Protein AF-A0A915PCF7-F1 (afdb_monomer_lite)

Secondary structure (DSSP, 8-state):
-----PPPHHHHHHHHHHHHHHHHHHHHHHHHHHHHHHHTHHHHTT-HHHHHHHHHHHHHHHHHHHIIIIIHHHHHHT---STTS-SSHHHHHHHHHHHHHHHHHHHHHHTTTT--HHHHHHHHHHHHHHHHHHHHHHHHHHHHHHHHHGGGS---THHHHHHHHHHHHHHHHHHHHHHHHHHHH-HHHHHHHHHHHHHHHHHHHHHHHHHHTTTTTTTGGG--

pLDDT: mean 80.14, std 12.46, range [42.19, 95.12]

Structure (mmCIF, N/CA/C/O backbone):
data_AF-A0A915PCF7-F1
#
_entry.id   AF-A0A915PCF7-F1
#
loop_
_atom_site.group_PDB
_atom_site.id
_atom_site.type_symbol
_atom_site.label_atom_id
_atom_site.label_alt_id
_atom_site.label_comp_id
_atom_site.label_asym_id
_atom_site.label_entity_id
_atom_site.label_seq_id
_atom_site.pdbx_PDB_ins_code
_atom_site.Cartn_x
_atom_site.Cartn_y
_atom_site.Cartn_z
_atom_site.occupancy
_atom_site.B_iso_or_equiv
_atom_site.auth_seq_id
_atom_site.auth_comp_id
_atom_site.auth_asym_id
_atom_site.auth_atom_id
_atom_site.pdbx_PDB_model_num
ATOM 1 N N . MET A 1 1 ? 18.706 -13.343 -32.421 1.00 42.19 1 MET A N 1
ATOM 2 C CA . MET A 1 1 ? 19.374 -12.124 -31.924 1.00 42.19 1 MET A CA 1
ATOM 3 C C . MET A 1 1 ? 18.300 -11.066 -31.737 1.00 42.19 1 MET A C 1
ATOM 5 O O . MET A 1 1 ? 17.910 -10.427 -32.699 1.00 42.19 1 MET A O 1
ATOM 9 N N . THR A 1 2 ? 17.716 -10.972 -30.544 1.00 48.72 2 THR A N 1
ATOM 10 C CA . THR A 1 2 ? 16.753 -9.912 -30.218 1.00 48.72 2 THR A CA 1
ATOM 11 C C . THR A 1 2 ? 17.534 -8.622 -30.023 1.00 48.72 2 THR A C 1
ATOM 13 O O . THR A 1 2 ? 18.345 -8.546 -29.097 1.00 48.72 2 THR A O 1
ATOM 16 N N . ASN A 1 3 ? 17.331 -7.643 -30.905 1.00 55.62 3 ASN A N 1
ATOM 17 C CA . ASN A 1 3 ? 17.816 -6.284 -30.690 1.00 55.62 3 ASN A CA 1
ATOM 18 C C . ASN A 1 3 ? 17.348 -5.848 -29.298 1.00 55.62 3 ASN A C 1
ATOM 20 O O . ASN A 1 3 ? 16.151 -5.859 -29.016 1.00 55.62 3 ASN A O 1
ATOM 24 N N . LYS A 1 4 ? 18.290 -5.562 -28.392 1.00 63.72 4 LYS A N 1
ATOM 25 C CA . LYS A 1 4 ? 17.960 -4.990 -27.088 1.00 63.72 4 LYS A CA 1
ATOM 26 C C . LYS A 1 4 ? 17.468 -3.577 -27.360 1.00 63.72 4 LYS A C 1
ATOM 28 O O . LYS A 1 4 ? 18.275 -2.675 -27.546 1.00 63.72 4 LYS A O 1
ATOM 33 N N . GLU A 1 5 ? 16.157 -3.406 -27.455 1.00 73.00 5 GLU A N 1
ATOM 34 C CA . GLU A 1 5 ? 15.559 -2.081 -27.532 1.00 73.00 5 GLU A CA 1
ATOM 35 C C . GLU A 1 5 ? 15.819 -1.375 -26.204 1.00 73.00 5 GLU A C 1
ATOM 37 O O . GLU A 1 5 ? 15.200 -1.665 -25.181 1.00 73.00 5 GLU A O 1
ATOM 42 N N . GLU A 1 6 ? 16.812 -0.494 -26.193 1.00 80.62 6 GLU A N 1
ATOM 43 C CA . GLU A 1 6 ? 17.115 0.293 -25.012 1.00 80.62 6 GLU A CA 1
ATOM 44 C C . GLU A 1 6 ? 15.973 1.287 -24.760 1.00 80.62 6 GLU A C 1
ATOM 46 O O . GLU A 1 6 ? 15.573 2.047 -25.643 1.00 80.62 6 GLU A O 1
ATOM 51 N N . ALA A 1 7 ? 15.420 1.284 -23.541 1.00 78.81 7 ALA A N 1
ATOM 52 C CA . ALA A 1 7 ? 14.449 2.305 -23.148 1.00 78.81 7 ALA A CA 1
ATOM 53 C C . ALA A 1 7 ? 15.024 3.712 -23.348 1.00 78.81 7 ALA A C 1
ATOM 55 O O . ALA A 1 7 ? 16.185 3.960 -23.002 1.00 78.81 7 ALA A O 1
ATOM 56 N N . PHE A 1 8 ? 14.187 4.646 -23.805 1.00 87.94 8 PHE A N 1
ATOM 57 C CA . PHE A 1 8 ? 14.601 6.040 -23.912 1.00 87.94 8 PHE A CA 1
ATOM 58 C C . PHE A 1 8 ? 15.075 6.562 -22.544 1.00 87.94 8 PHE A C 1
ATOM 60 O O . PHE A 1 8 ? 14.445 6.272 -21.518 1.00 87.94 8 PHE A O 1
ATOM 67 N N . PRO A 1 9 ? 16.146 7.375 -22.495 1.00 89.81 9 PRO A N 1
ATOM 68 C CA . PRO A 1 9 ? 16.682 7.897 -21.237 1.00 89.81 9 PRO A CA 1
ATOM 69 C C . PRO A 1 9 ? 15.622 8.670 -20.441 1.00 89.81 9 PRO A C 1
ATOM 71 O O . PRO A 1 9 ? 15.559 8.556 -19.219 1.00 89.81 9 PRO A O 1
ATOM 74 N N . PHE A 1 10 ? 14.723 9.372 -21.137 1.00 92.06 10 PHE A N 1
ATOM 75 C CA . PHE A 1 10 ? 13.598 10.080 -20.529 1.00 92.06 10 PHE A CA 1
ATOM 76 C C . PHE A 1 10 ? 12.661 9.151 -19.740 1.00 92.06 10 PHE A C 1
ATOM 78 O O . PHE A 1 10 ? 12.307 9.452 -18.602 1.00 92.06 10 PHE A O 1
ATOM 85 N N . VAL A 1 11 ? 12.314 7.989 -20.304 1.00 89.62 11 VAL A N 1
ATOM 86 C CA . VAL A 1 11 ? 11.427 6.998 -19.671 1.00 89.62 11 VAL A CA 1
ATOM 87 C C . VAL A 1 11 ? 12.065 6.431 -18.399 1.00 89.62 11 VAL A C 1
ATOM 89 O O . VAL A 1 11 ? 11.387 6.258 -17.387 1.00 89.62 11 VAL A O 1
ATOM 92 N N . ARG A 1 12 ? 13.388 6.215 -18.408 1.00 89.25 12 ARG A N 1
ATOM 93 C CA . ARG A 1 12 ? 14.142 5.758 -17.230 1.00 89.25 12 ARG A CA 1
ATOM 94 C C . ARG A 1 12 ? 14.168 6.802 -16.116 1.00 89.25 12 ARG A C 1
ATOM 96 O O . ARG A 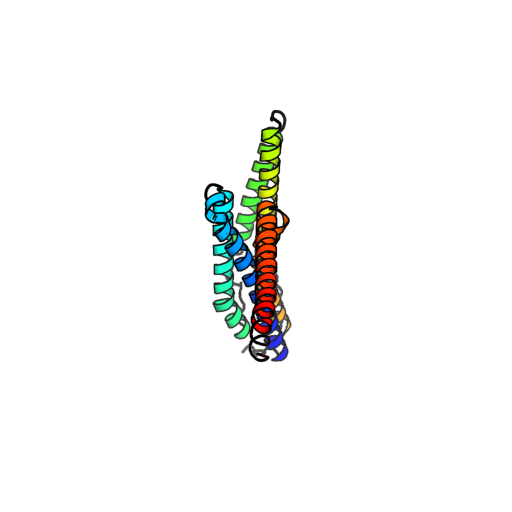1 12 ? 13.920 6.452 -14.966 1.00 89.25 12 ARG A O 1
ATOM 103 N N . ILE A 1 13 ? 14.444 8.065 -16.448 1.00 91.19 13 ILE A N 1
ATOM 104 C CA . ILE A 1 13 ? 14.477 9.169 -15.473 1.00 91.19 13 ILE A CA 1
ATOM 105 C C . ILE A 1 13 ? 13.092 9.376 -14.859 1.00 91.19 13 ILE A C 1
ATOM 107 O O . ILE A 1 13 ? 12.965 9.471 -13.639 1.00 91.19 13 ILE A O 1
ATOM 111 N N . PHE A 1 14 ? 12.048 9.382 -15.690 1.00 92.88 14 PHE A N 1
ATOM 112 C CA . PHE A 1 14 ? 10.667 9.485 -15.232 1.00 92.88 14 PHE A CA 1
ATOM 113 C C . PHE A 1 14 ? 10.292 8.334 -14.287 1.00 92.88 14 PHE A C 1
ATOM 115 O O . PHE A 1 14 ? 9.786 8.567 -13.187 1.00 92.88 14 PHE A O 1
ATOM 122 N N . GLY A 1 15 ? 10.620 7.094 -14.666 1.00 90.62 15 GLY A N 1
ATOM 123 C CA . GLY A 1 15 ? 10.443 5.916 -13.820 1.00 90.62 15 GLY A CA 1
ATOM 124 C C . GLY A 1 15 ? 11.164 6.043 -12.475 1.00 90.62 15 GLY A C 1
ATOM 125 O O . GLY A 1 15 ? 10.537 5.888 -11.429 1.00 90.62 15 GLY A O 1
ATOM 126 N N . ALA A 1 16 ? 12.446 6.420 -12.484 1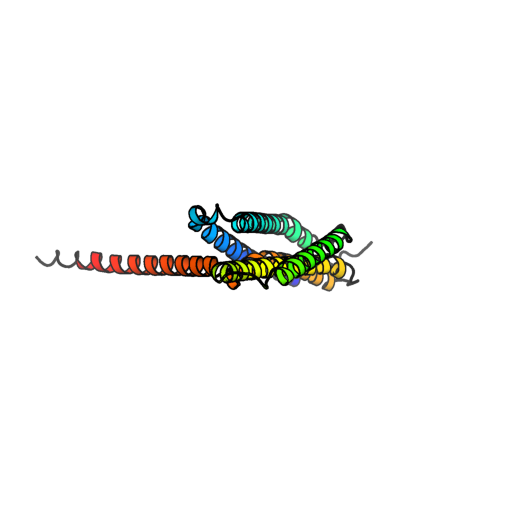.00 91.12 16 ALA A N 1
ATOM 127 C CA . ALA A 1 16 ? 13.249 6.629 -11.276 1.00 91.12 16 ALA A CA 1
ATOM 128 C C . ALA A 1 16 ? 12.613 7.652 -10.325 1.00 91.12 16 ALA A C 1
ATOM 130 O O . ALA A 1 16 ? 12.459 7.399 -9.130 1.00 91.12 16 ALA A O 1
ATOM 131 N N . PHE A 1 17 ? 12.225 8.804 -10.872 1.00 94.44 17 PHE A N 1
ATOM 132 C CA . PHE A 1 17 ? 11.660 9.905 -10.107 1.00 94.44 17 PHE A CA 1
ATOM 133 C C . PHE A 1 17 ? 10.293 9.543 -9.517 1.00 94.44 17 PHE A C 1
ATOM 135 O O . PHE A 1 17 ? 10.043 9.783 -8.336 1.00 94.44 17 PHE A O 1
ATOM 142 N N . SER A 1 18 ? 9.433 8.895 -10.309 1.00 94.62 18 SER A N 1
ATOM 143 C CA . SER A 1 18 ? 8.128 8.420 -9.837 1.00 94.62 18 SER A CA 1
ATOM 144 C C . SER A 1 18 ? 8.263 7.397 -8.702 1.00 94.62 18 SER A C 1
ATOM 146 O O . SER A 1 18 ? 7.575 7.518 -7.689 1.00 94.62 18 SER A O 1
ATOM 148 N N . TYR A 1 19 ? 9.198 6.444 -8.810 1.00 92.12 19 TYR A N 1
ATOM 149 C CA . TYR A 1 19 ? 9.479 5.489 -7.738 1.00 92.12 19 TYR A CA 1
ATOM 150 C C . TYR A 1 19 ? 9.994 6.166 -6.482 1.00 92.12 19 TYR A C 1
ATOM 152 O O . TYR A 1 19 ? 9.567 5.800 -5.390 1.00 92.12 19 TYR A O 1
ATOM 160 N N . LEU A 1 20 ? 10.882 7.150 -6.622 1.00 93.31 20 LEU A N 1
ATOM 161 C CA . LEU A 1 20 ? 11.419 7.881 -5.484 1.00 93.31 20 LEU A CA 1
ATOM 162 C C . LEU A 1 20 ? 10.297 8.582 -4.711 1.00 93.31 20 LEU A C 1
ATOM 164 O O . LEU A 1 20 ? 10.190 8.397 -3.501 1.00 93.31 20 LEU A O 1
ATOM 168 N N . ILE A 1 21 ? 9.426 9.321 -5.406 1.00 95.12 21 ILE A N 1
ATOM 169 C CA . ILE A 1 21 ? 8.290 10.010 -4.779 1.00 95.12 21 ILE A CA 1
ATOM 170 C C . ILE A 1 21 ? 7.365 9.006 -4.093 1.00 95.12 21 ILE A C 1
ATOM 172 O O . ILE A 1 21 ? 7.093 9.146 -2.901 1.00 95.12 21 ILE A O 1
ATOM 176 N N . LEU A 1 22 ? 6.912 7.978 -4.818 1.00 94.06 22 LEU A N 1
ATOM 177 C CA . LEU A 1 22 ? 5.973 6.995 -4.277 1.00 94.06 22 LEU A CA 1
ATOM 178 C C . LEU A 1 22 ? 6.563 6.252 -3.074 1.00 94.06 22 LEU A C 1
ATOM 180 O O . LEU A 1 22 ? 5.870 6.059 -2.076 1.00 94.06 22 LEU A O 1
ATOM 184 N N . THR A 1 23 ? 7.845 5.888 -3.130 1.00 93.00 23 THR A N 1
ATOM 185 C CA . THR A 1 23 ? 8.532 5.203 -2.027 1.00 93.00 23 THR A CA 1
ATOM 186 C C . THR A 1 23 ? 8.656 6.113 -0.814 1.00 93.00 23 THR A C 1
ATOM 188 O O . THR A 1 23 ? 8.343 5.683 0.292 1.00 93.00 23 THR A O 1
ATOM 191 N N . ILE A 1 24 ? 9.040 7.382 -0.996 1.00 94.62 24 ILE A N 1
ATOM 192 C CA . ILE A 1 24 ? 9.119 8.349 0.108 1.00 94.62 24 ILE A CA 1
ATOM 193 C C . ILE A 1 24 ? 7.745 8.537 0.752 1.00 94.62 24 ILE A C 1
ATOM 195 O O . ILE A 1 24 ? 7.639 8.498 1.979 1.00 94.62 24 ILE A O 1
ATOM 199 N N . THR A 1 25 ? 6.684 8.707 -0.040 1.00 94.25 25 THR A N 1
ATOM 200 C CA . THR A 1 25 ? 5.319 8.844 0.484 1.00 94.25 25 THR A CA 1
ATOM 201 C C . THR A 1 25 ? 4.890 7.592 1.251 1.00 94.25 25 THR A C 1
ATOM 203 O O . THR A 1 25 ? 4.415 7.697 2.383 1.00 94.25 25 THR A O 1
ATOM 206 N N . SER A 1 26 ? 5.106 6.409 0.674 1.00 93.69 26 SER A N 1
ATOM 207 C CA . SER A 1 26 ? 4.740 5.125 1.277 1.00 93.69 26 SER A CA 1
ATOM 208 C C . SER A 1 26 ? 5.499 4.854 2.578 1.00 93.69 26 SER A C 1
ATOM 210 O O . SER A 1 26 ? 4.912 4.440 3.581 1.00 93.69 26 SER A O 1
ATOM 212 N N . LEU A 1 27 ? 6.802 5.139 2.595 1.00 93.88 27 LEU A N 1
ATOM 213 C CA . LEU A 1 27 ? 7.654 4.996 3.771 1.00 93.88 27 LEU A CA 1
ATOM 214 C C . LEU A 1 27 ? 7.242 5.989 4.861 1.00 93.88 27 LEU A C 1
ATOM 216 O O . LEU A 1 27 ? 7.113 5.611 6.022 1.00 93.88 27 LEU A O 1
ATOM 220 N N . THR A 1 28 ? 6.956 7.240 4.489 1.00 94.12 28 THR A N 1
ATOM 221 C CA . THR A 1 28 ? 6.491 8.272 5.427 1.00 94.12 28 THR A CA 1
ATOM 222 C C . THR A 1 28 ? 5.196 7.844 6.115 1.00 94.12 28 THR A C 1
ATOM 224 O O . THR A 1 28 ? 5.097 7.945 7.336 1.00 94.12 28 THR A O 1
ATOM 227 N N . MET A 1 29 ? 4.221 7.315 5.367 1.00 93.50 29 MET A N 1
ATOM 228 C CA . MET A 1 29 ? 2.954 6.836 5.934 1.00 93.50 29 MET A CA 1
ATOM 229 C C . MET A 1 29 ? 3.144 5.642 6.877 1.00 93.50 29 MET A C 1
ATOM 231 O O . MET A 1 29 ? 2.554 5.617 7.959 1.00 93.50 29 MET A O 1
ATOM 235 N N . ASN A 1 30 ? 3.990 4.679 6.504 1.00 93.38 30 ASN A N 1
ATOM 236 C CA . ASN A 1 30 ? 4.274 3.513 7.341 1.00 93.38 30 ASN A CA 1
ATOM 237 C C . ASN A 1 30 ? 5.047 3.878 8.614 1.00 93.38 30 ASN A C 1
ATOM 239 O O . ASN A 1 30 ? 4.687 3.424 9.700 1.00 93.38 30 ASN A O 1
ATOM 243 N N . ILE A 1 31 ? 6.052 4.754 8.516 1.00 93.25 31 ILE A N 1
ATOM 244 C CA . ILE A 1 31 ? 6.787 5.271 9.679 1.00 93.25 31 ILE A CA 1
ATOM 245 C C . ILE A 1 31 ? 5.845 6.047 10.598 1.00 93.25 31 ILE A C 1
ATOM 247 O O . ILE A 1 31 ? 5.855 5.831 11.808 1.00 93.25 31 ILE A O 1
ATOM 251 N N . LEU A 1 32 ? 5.000 6.921 10.047 1.00 92.94 32 LEU A N 1
ATOM 252 C CA . LEU A 1 32 ? 4.040 7.696 10.830 1.00 92.94 32 LEU A CA 1
ATOM 253 C C . LEU A 1 32 ? 3.087 6.782 11.609 1.00 92.94 32 LEU A C 1
ATOM 255 O O . LEU A 1 32 ? 2.873 6.986 12.807 1.00 92.94 32 LEU A O 1
ATOM 259 N N . LEU A 1 33 ? 2.562 5.745 10.955 1.00 92.38 33 LEU A N 1
ATOM 260 C CA . LEU A 1 33 ? 1.723 4.750 11.612 1.00 92.38 33 LEU A CA 1
ATOM 261 C C . LEU A 1 33 ? 2.495 3.990 12.697 1.00 92.38 33 LEU A C 1
ATOM 263 O O . LEU A 1 33 ? 2.002 3.863 13.818 1.00 92.38 33 LEU A O 1
ATOM 267 N N . ALA A 1 34 ? 3.716 3.538 12.404 1.00 93.69 34 ALA A N 1
ATOM 268 C CA . ALA A 1 34 ? 4.567 2.855 13.372 1.00 93.69 34 ALA A CA 1
ATOM 269 C C . ALA A 1 34 ? 4.824 3.726 14.614 1.00 93.69 34 ALA A C 1
ATOM 271 O O . ALA A 1 34 ? 4.692 3.243 15.736 1.00 93.69 34 ALA A O 1
ATOM 272 N N . LEU A 1 35 ? 5.106 5.021 14.440 1.00 92.38 35 LEU A N 1
ATOM 273 C CA . LEU A 1 35 ? 5.321 5.967 15.540 1.00 92.38 35 LEU A CA 1
ATOM 274 C C . LEU A 1 35 ? 4.076 6.142 16.420 1.00 92.38 35 LEU A C 1
ATOM 276 O O . LEU A 1 35 ? 4.187 6.143 17.648 1.00 92.38 35 LEU A O 1
ATOM 280 N N . ILE A 1 36 ? 2.888 6.254 15.818 1.00 91.06 36 ILE A N 1
ATOM 281 C CA . ILE A 1 36 ? 1.618 6.347 16.560 1.00 91.06 36 ILE A CA 1
ATOM 282 C C . ILE A 1 36 ? 1.396 5.091 17.394 1.00 91.06 36 ILE A C 1
ATOM 284 O O . ILE A 1 36 ? 1.056 5.170 18.579 1.00 91.06 36 ILE A O 1
ATOM 288 N N . LEU A 1 37 ? 1.631 3.929 16.790 1.00 90.50 37 LEU A N 1
ATOM 289 C CA . LEU A 1 37 ? 1.489 2.656 17.476 1.00 90.50 37 LEU A CA 1
ATOM 290 C C . LEU A 1 37 ? 2.512 2.520 18.602 1.00 90.50 37 LEU A C 1
ATOM 292 O O . LEU A 1 37 ? 2.126 2.094 19.691 1.00 90.50 37 LEU A O 1
ATOM 296 N N . LEU A 1 38 ? 3.768 2.919 18.391 1.00 92.75 38 LEU A N 1
ATOM 297 C CA . LEU A 1 38 ? 4.812 2.901 19.418 1.00 92.75 38 LEU A CA 1
ATOM 298 C C . LEU A 1 38 ? 4.458 3.811 20.604 1.00 92.75 38 LEU A C 1
ATOM 300 O O . LEU A 1 38 ? 4.559 3.377 21.753 1.00 92.75 38 LEU A O 1
ATOM 304 N N . LYS A 1 39 ? 3.959 5.032 20.358 1.00 90.31 39 LYS A N 1
ATOM 305 C CA . LYS A 1 39 ? 3.517 5.950 21.428 1.00 90.31 39 LYS A CA 1
ATOM 306 C C . LYS A 1 39 ? 2.365 5.353 22.247 1.00 90.31 39 LYS A C 1
ATOM 308 O O . LYS A 1 39 ? 2.315 5.529 23.463 1.00 90.31 39 LYS A O 1
ATOM 313 N N . GLY A 1 40 ? 1.469 4.603 21.603 1.00 86.12 40 GLY A N 1
ATOM 314 C CA . GLY A 1 40 ? 0.346 3.914 22.246 1.00 86.12 40 GLY A CA 1
ATOM 315 C C . GLY A 1 40 ? 0.637 2.498 22.765 1.00 86.12 40 GLY A C 1
ATOM 316 O O . GLY A 1 40 ? -0.279 1.831 23.253 1.00 86.12 40 GLY A O 1
ATOM 317 N N . TRP A 1 41 ? 1.879 2.008 22.686 1.00 88.19 41 TRP A N 1
ATOM 318 C CA . TRP A 1 41 ? 2.210 0.587 22.878 1.00 88.19 41 TRP A CA 1
ATOM 319 C C . TRP A 1 41 ? 1.692 0.001 24.200 1.00 88.19 41 TRP A C 1
ATOM 321 O O . TRP A 1 41 ? 1.133 -1.099 24.232 1.00 88.19 41 TRP A O 1
ATOM 331 N N . LYS A 1 42 ? 1.832 0.741 25.311 1.00 86.50 42 LYS A N 1
ATOM 332 C CA . LYS A 1 42 ? 1.400 0.270 26.642 1.00 86.50 42 LYS A CA 1
ATOM 333 C C . LYS A 1 42 ? -0.107 0.006 26.709 1.00 86.50 42 LYS A C 1
ATOM 335 O O . LYS A 1 42 ? -0.516 -0.969 27.336 1.00 86.50 42 LYS A O 1
ATOM 340 N N . GLN A 1 43 ? -0.908 0.844 26.054 1.00 83.19 43 GLN A N 1
ATOM 341 C CA . GLN A 1 43 ? -2.364 0.720 26.022 1.00 83.19 43 GLN A CA 1
ATOM 342 C C . GLN A 1 43 ? -2.805 -0.356 25.024 1.00 83.19 43 GLN A C 1
ATOM 344 O O . GLN A 1 43 ? -3.683 -1.163 25.329 1.00 83.19 43 GLN A O 1
ATOM 349 N N . PHE A 1 44 ? -2.157 -0.426 23.859 1.00 79.38 44 PHE A N 1
ATOM 350 C CA . PHE A 1 44 ? -2.618 -1.274 22.765 1.00 79.38 44 PHE A CA 1
ATOM 351 C C . PHE A 1 44 ? -2.080 -2.709 22.769 1.00 79.38 44 PHE A C 1
ATOM 353 O O . PHE A 1 44 ? -2.726 -3.573 22.178 1.00 79.38 44 PHE A O 1
ATOM 360 N N . ARG A 1 45 ? -0.982 -3.032 23.477 1.00 82.06 45 ARG A N 1
ATOM 361 C CA . ARG A 1 45 ? -0.403 -4.399 23.467 1.00 82.06 45 ARG A CA 1
ATOM 362 C C . ARG A 1 45 ? -1.365 -5.507 23.911 1.00 82.06 45 ARG A C 1
ATOM 364 O O . ARG A 1 45 ? -1.132 -6.676 23.610 1.00 82.06 45 ARG A O 1
ATOM 371 N N . LYS A 1 46 ? -2.416 -5.163 24.665 1.00 81.62 46 LYS A N 1
ATOM 372 C CA . LYS A 1 46 ? -3.438 -6.120 25.116 1.00 81.62 46 LYS A CA 1
ATOM 373 C C . LYS A 1 46 ? -4.412 -6.502 23.992 1.00 81.62 46 LYS A C 1
ATOM 375 O O . LYS A 1 46 ? -4.981 -7.588 24.038 1.00 81.62 46 LYS A O 1
ATOM 380 N N . ASN A 1 47 ? -4.561 -5.666 22.963 1.00 79.94 47 ASN A N 1
ATOM 381 C CA . ASN A 1 47 ? -5.451 -5.927 21.837 1.00 79.94 47 ASN A CA 1
ATOM 382 C C . ASN A 1 47 ? -4.777 -6.822 20.791 1.00 79.94 47 ASN A C 1
ATOM 384 O O . ASN A 1 47 ? -3.690 -6.531 20.297 1.00 79.94 47 ASN A O 1
ATOM 388 N N . VAL A 1 48 ? -5.453 -7.908 20.404 1.00 80.75 48 VAL A N 1
ATOM 389 C CA . VAL A 1 48 ? -4.998 -8.809 19.326 1.00 80.75 48 VAL A CA 1
ATOM 390 C C . VAL A 1 48 ? -4.871 -8.056 17.999 1.00 80.75 48 VAL A C 1
ATOM 392 O O . VAL A 1 48 ? -3.893 -8.244 17.283 1.00 80.75 48 VAL A O 1
ATOM 395 N N . PHE A 1 49 ? -5.796 -7.131 17.728 1.00 81.06 49 PHE A N 1
ATOM 396 C CA . PHE A 1 49 ? -5.764 -6.260 16.551 1.00 81.06 49 PHE A CA 1
ATOM 397 C C . PHE A 1 49 ? -4.431 -5.516 16.398 1.00 81.06 49 PHE A C 1
ATOM 399 O O . PHE A 1 49 ? -3.875 -5.462 15.310 1.00 81.06 49 PHE A O 1
ATOM 406 N N . TYR A 1 50 ? -3.874 -5.010 17.499 1.00 83.69 50 TYR A N 1
ATOM 407 C CA . TYR A 1 50 ? -2.614 -4.275 17.469 1.00 83.69 50 TYR A CA 1
ATOM 408 C C . TYR A 1 50 ? -1.436 -5.148 17.023 1.00 83.69 50 TYR A C 1
ATOM 410 O O . TYR A 1 50 ? -0.590 -4.700 16.256 1.00 83.69 50 TYR A O 1
ATOM 418 N N . ARG A 1 51 ? -1.402 -6.414 17.459 1.00 83.06 51 ARG A N 1
ATOM 419 C CA . ARG A 1 51 ? -0.375 -7.371 17.023 1.00 83.06 51 ARG A CA 1
ATOM 420 C C . ARG A 1 51 ? -0.465 -7.646 15.523 1.00 83.06 51 ARG A C 1
ATOM 422 O O . ARG A 1 51 ? 0.569 -7.673 14.867 1.00 83.06 51 ARG A O 1
ATOM 429 N N . ILE A 1 52 ? -1.682 -7.783 14.995 1.00 84.38 52 ILE A N 1
ATOM 430 C CA . ILE A 1 52 ? -1.924 -7.981 13.558 1.00 84.38 52 ILE A CA 1
ATOM 431 C C . ILE A 1 52 ? -1.459 -6.754 12.768 1.00 84.38 52 ILE A C 1
ATOM 433 O O . ILE A 1 52 ? -0.716 -6.893 11.804 1.00 84.38 52 ILE A O 1
ATOM 437 N N . VAL A 1 53 ? -1.836 -5.549 13.204 1.00 86.50 53 VAL A N 1
ATOM 438 C CA . VAL A 1 53 ? -1.414 -4.302 12.547 1.00 86.50 53 VAL A CA 1
ATOM 439 C C . VAL A 1 53 ? 0.108 -4.144 12.569 1.00 86.50 53 VAL A C 1
ATOM 441 O O . VAL A 1 53 ? 0.695 -3.745 11.570 1.00 86.50 53 VAL A O 1
ATOM 444 N N . TRP A 1 54 ? 0.766 -4.488 13.678 1.00 87.69 54 TRP A N 1
ATOM 445 C CA . TRP A 1 54 ? 2.226 -4.432 13.771 1.00 87.69 54 TRP A CA 1
ATOM 446 C C . TRP A 1 54 ? 2.916 -5.414 12.816 1.00 87.69 54 TRP A C 1
ATOM 448 O O . TRP A 1 54 ? 3.888 -5.051 12.158 1.00 87.69 54 TRP A O 1
ATOM 458 N N . GLN A 1 55 ? 2.398 -6.643 12.707 1.00 87.44 55 GLN A N 1
ATOM 459 C CA . GLN A 1 55 ? 2.880 -7.628 11.733 1.00 87.44 55 GLN A CA 1
ATOM 460 C C . GLN A 1 55 ? 2.688 -7.140 10.294 1.00 87.44 55 GLN A C 1
ATOM 462 O O . GLN A 1 55 ? 3.594 -7.309 9.484 1.00 87.44 55 GLN A O 1
ATOM 467 N N . LEU A 1 56 ? 1.552 -6.499 9.999 1.00 87.00 56 LEU A N 1
ATOM 468 C CA . LEU A 1 56 ? 1.263 -5.930 8.684 1.00 87.00 56 LEU A CA 1
ATOM 469 C C . LEU A 1 56 ? 2.241 -4.805 8.324 1.00 87.00 56 LEU A C 1
ATOM 471 O O . LEU A 1 56 ? 2.844 -4.857 7.265 1.00 87.00 56 LEU A O 1
ATOM 475 N N . ILE A 1 57 ? 2.488 -3.848 9.226 1.00 89.19 57 ILE A N 1
ATOM 476 C CA . ILE A 1 57 ? 3.469 -2.770 8.987 1.00 89.19 57 ILE A CA 1
ATOM 477 C C . ILE A 1 57 ? 4.866 -3.336 8.763 1.00 89.19 57 ILE A C 1
ATOM 479 O O . ILE A 1 57 ? 5.595 -2.869 7.894 1.00 89.19 57 ILE A O 1
ATOM 483 N N . PHE A 1 58 ? 5.264 -4.325 9.564 1.00 86.31 58 PHE A N 1
ATOM 484 C CA . PHE A 1 58 ? 6.570 -4.949 9.399 1.00 86.31 58 PHE A CA 1
ATOM 485 C C . PHE A 1 58 ? 6.686 -5.644 8.037 1.00 86.31 58 PHE A C 1
ATOM 487 O O . PHE A 1 58 ? 7.710 -5.503 7.370 1.00 86.31 58 PHE A O 1
ATOM 494 N N . ALA A 1 59 ? 5.633 -6.345 7.610 1.00 86.00 59 ALA A N 1
ATOM 495 C CA . ALA A 1 59 ? 5.563 -6.946 6.285 1.00 86.00 59 ALA A CA 1
ATOM 496 C C . ALA A 1 59 ? 5.629 -5.885 5.173 1.00 86.00 59 ALA A C 1
ATOM 498 O O . ALA A 1 59 ? 6.432 -6.043 4.257 1.00 86.00 59 ALA A O 1
ATOM 499 N N . ASP A 1 60 ? 4.879 -4.786 5.289 1.00 86.75 60 ASP A N 1
ATOM 500 C CA . ASP A 1 60 ? 4.850 -3.694 4.305 1.00 86.75 60 ASP A CA 1
ATOM 501 C C . ASP A 1 60 ? 6.221 -2.996 4.200 1.00 86.75 60 ASP A C 1
ATOM 503 O O . ASP A 1 60 ? 6.732 -2.774 3.101 1.00 86.75 60 ASP A O 1
ATOM 507 N N . LEU A 1 61 ? 6.880 -2.713 5.331 1.00 88.06 61 LEU A N 1
ATOM 508 C CA . LEU A 1 61 ? 8.237 -2.149 5.357 1.00 88.06 61 LEU A CA 1
ATOM 509 C C . LEU A 1 61 ? 9.263 -3.106 4.742 1.00 88.06 61 LEU A C 1
ATOM 511 O O . LEU A 1 61 ? 10.136 -2.682 3.982 1.00 88.06 61 LEU A O 1
ATOM 515 N N . PHE A 1 62 ? 9.166 -4.401 5.044 1.00 85.50 62 PHE A N 1
ATOM 516 C CA . PHE A 1 62 ? 10.046 -5.404 4.454 1.00 85.50 62 PHE A CA 1
ATOM 517 C C . PHE A 1 62 ? 9.829 -5.518 2.940 1.00 85.50 62 PHE A C 1
ATOM 519 O O . PHE A 1 62 ? 10.797 -5.536 2.180 1.00 85.50 62 PHE A O 1
ATOM 526 N N . ALA A 1 63 ? 8.573 -5.516 2.488 1.00 84.62 63 ALA A N 1
ATOM 527 C CA . ALA A 1 63 ? 8.225 -5.523 1.073 1.00 84.62 63 ALA A CA 1
ATOM 528 C C . ALA A 1 63 ? 8.789 -4.293 0.347 1.00 84.62 63 ALA A C 1
ATOM 530 O O . ALA A 1 63 ? 9.378 -4.442 -0.721 1.00 84.62 63 ALA A O 1
ATOM 531 N N . GLN A 1 64 ? 8.702 -3.098 0.943 1.00 87.31 64 GLN A N 1
ATOM 532 C CA . GLN A 1 64 ? 9.311 -1.883 0.391 1.00 87.31 64 GLN A CA 1
ATOM 533 C C . GLN A 1 64 ? 10.832 -1.997 0.251 1.00 87.31 64 GLN A C 1
ATOM 535 O O . GLN A 1 64 ? 11.379 -1.604 -0.779 1.00 87.31 64 GLN A O 1
ATOM 540 N N . ILE A 1 65 ? 11.520 -2.550 1.256 1.00 87.06 65 ILE A N 1
ATOM 541 C CA . ILE A 1 65 ? 12.970 -2.785 1.198 1.00 87.06 65 ILE A CA 1
ATOM 542 C C . ILE A 1 65 ? 13.291 -3.722 0.030 1.00 87.06 65 ILE A C 1
ATOM 544 O O . ILE A 1 65 ? 14.113 -3.384 -0.822 1.00 87.06 65 ILE A O 1
ATOM 548 N N . VAL A 1 66 ? 12.609 -4.865 -0.063 1.00 83.62 66 VAL 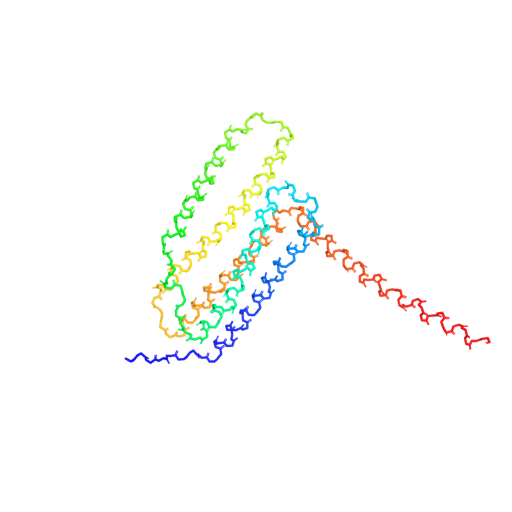A N 1
ATOM 549 C CA . VAL A 1 66 ? 12.800 -5.818 -1.168 1.00 83.62 66 VAL A CA 1
ATOM 550 C C . VAL A 1 66 ? 12.523 -5.154 -2.516 1.00 83.62 66 VAL A C 1
ATOM 552 O O . VAL A 1 66 ? 13.294 -5.326 -3.457 1.00 83.62 66 VAL A O 1
ATOM 555 N N . GLN A 1 67 ? 11.472 -4.345 -2.622 1.00 84.19 67 GLN A N 1
ATOM 556 C CA . GLN A 1 67 ? 11.123 -3.659 -3.860 1.00 84.19 67 GLN A CA 1
ATOM 557 C C . GLN A 1 67 ? 12.190 -2.629 -4.268 1.00 84.19 67 GLN A C 1
ATOM 559 O O . GLN A 1 67 ? 12.563 -2.559 -5.440 1.00 84.19 67 GLN A O 1
ATOM 564 N N . LEU A 1 68 ? 12.750 -1.888 -3.310 1.00 86.00 68 LEU A N 1
ATOM 565 C CA . LEU A 1 68 ? 13.822 -0.926 -3.564 1.00 86.00 68 LEU A CA 1
ATOM 566 C C . LEU A 1 68 ? 15.131 -1.612 -3.985 1.00 86.00 68 LEU A C 1
ATOM 568 O O . LEU A 1 68 ? 15.795 -1.142 -4.905 1.00 86.00 68 LEU A O 1
ATOM 572 N N . PHE A 1 69 ? 15.496 -2.729 -3.349 1.00 87.62 69 PHE A N 1
ATOM 573 C CA . PHE A 1 69 ? 16.751 -3.438 -3.635 1.00 87.62 69 PHE A CA 1
ATOM 574 C C . PHE A 1 69 ? 16.675 -4.387 -4.833 1.00 87.62 69 PHE A C 1
ATOM 576 O O . PHE A 1 69 ? 17.690 -4.625 -5.481 1.00 87.62 69 PHE A O 1
ATOM 583 N N . VAL A 1 70 ? 15.500 -4.937 -5.140 1.00 83.25 70 VAL A N 1
ATOM 584 C CA . VAL A 1 70 ? 15.329 -5.939 -6.200 1.00 83.25 70 VAL A CA 1
ATOM 585 C C . VAL A 1 70 ? 14.595 -5.345 -7.391 1.00 83.25 70 VAL A C 1
ATOM 587 O O . VAL A 1 70 ? 15.117 -5.376 -8.506 1.00 83.25 70 VAL A O 1
ATOM 590 N N . ALA A 1 71 ? 13.402 -4.781 -7.188 1.00 81.81 71 ALA A N 1
ATOM 591 C CA . ALA A 1 71 ? 12.540 -4.382 -8.300 1.00 81.81 71 ALA A CA 1
ATOM 592 C C . ALA A 1 71 ? 13.079 -3.152 -9.042 1.00 81.81 71 ALA A C 1
ATOM 594 O O . ALA A 1 71 ? 13.054 -3.125 -10.275 1.00 81.81 71 ALA A O 1
ATOM 595 N N . VAL A 1 72 ? 13.624 -2.165 -8.323 1.00 84.06 72 VAL A N 1
ATOM 596 C CA . VAL A 1 72 ? 14.193 -0.957 -8.941 1.00 84.06 72 VAL A CA 1
ATOM 597 C C . VAL A 1 72 ? 15.399 -1.301 -9.831 1.00 84.06 72 VAL A C 1
ATOM 599 O O . VAL A 1 72 ? 15.322 -1.005 -11.027 1.00 84.06 72 VAL A O 1
ATOM 602 N N . PRO A 1 73 ? 16.459 -1.996 -9.357 1.00 86.31 73 PRO A N 1
ATOM 603 C CA . PRO A 1 73 ? 17.556 -2.415 -10.232 1.00 86.31 73 PRO A CA 1
ATOM 604 C C . PRO A 1 73 ? 17.090 -3.299 -11.387 1.00 86.31 73 PRO A C 1
ATOM 606 O O . PRO A 1 73 ? 17.492 -3.082 -12.528 1.00 86.31 73 PRO A O 1
ATOM 609 N N . THR A 1 74 ? 16.188 -4.248 -11.121 1.00 81.38 74 THR A N 1
ATOM 610 C CA . THR A 1 74 ? 15.687 -5.159 -12.157 1.00 81.38 74 THR A CA 1
ATOM 611 C C . THR A 1 74 ? 14.955 -4.414 -13.278 1.00 81.38 74 THR A C 1
ATOM 613 O O . THR A 1 74 ? 15.162 -4.711 -14.457 1.00 81.38 74 THR A O 1
ATOM 616 N N . THR A 1 75 ? 14.170 -3.390 -12.928 1.00 82.25 75 THR A N 1
ATOM 617 C CA . THR A 1 75 ? 13.484 -2.532 -13.904 1.00 82.25 75 THR A CA 1
ATOM 618 C C . THR A 1 75 ? 14.484 -1.793 -14.796 1.00 82.25 75 THR A C 1
ATOM 620 O O . THR A 1 75 ? 14.273 -1.699 -16.004 1.00 82.25 75 THR A O 1
ATOM 623 N N . PHE A 1 76 ? 15.601 -1.313 -14.239 1.00 80.81 76 PHE A N 1
ATOM 624 C CA . PHE A 1 76 ? 16.638 -0.630 -15.021 1.00 80.81 76 PHE A CA 1
ATOM 625 C C . PHE A 1 76 ? 17.448 -1.567 -15.919 1.00 80.81 76 PHE A C 1
ATOM 627 O O . PHE A 1 76 ? 17.860 -1.154 -17.002 1.00 80.81 76 PHE A O 1
ATOM 634 N N . VAL A 1 77 ? 17.638 -2.826 -15.513 1.00 83.69 77 VAL A N 1
ATOM 635 C CA . VAL A 1 77 ? 18.279 -3.857 -16.351 1.00 83.69 77 VAL A CA 1
ATOM 636 C C . VAL A 1 77 ? 17.342 -4.325 -17.479 1.00 83.69 77 VAL A C 1
ATOM 638 O O . VAL A 1 77 ? 17.797 -4.908 -18.462 1.00 83.69 77 VAL A O 1
ATOM 641 N N . GLY A 1 78 ? 16.039 -4.039 -17.381 1.00 75.31 78 GLY A N 1
ATOM 642 C CA . GLY A 1 78 ? 15.045 -4.416 -18.387 1.00 75.31 78 GLY A CA 1
ATOM 643 C C . GLY A 1 78 ? 14.697 -5.905 -18.368 1.00 75.31 78 GLY A C 1
ATOM 644 O O . GLY A 1 78 ? 14.223 -6.436 -19.372 1.00 75.31 78 GLY A O 1
ATOM 645 N N . GLN A 1 79 ? 14.938 -6.601 -17.253 1.00 76.75 79 GLN A N 1
ATOM 646 C CA . GLN A 1 79 ? 14.447 -7.970 -17.107 1.00 76.75 79 GLN A CA 1
ATOM 647 C C . GLN A 1 79 ? 12.964 -7.963 -16.734 1.00 76.75 79 GLN A C 1
ATOM 649 O O . GLN A 1 79 ? 12.508 -7.161 -15.919 1.00 76.75 79 GLN A O 1
ATOM 654 N N . LYS A 1 80 ? 12.210 -8.888 -17.333 1.00 67.12 80 LYS A N 1
ATOM 655 C CA . LYS A 1 80 ? 10.785 -9.062 -17.050 1.00 67.12 80 LYS A CA 1
ATOM 656 C C . LYS A 1 80 ? 10.611 -9.583 -15.626 1.00 67.12 80 LYS A C 1
ATOM 658 O O . LYS A 1 80 ? 10.982 -10.716 -15.322 1.00 67.12 80 LYS A O 1
ATOM 663 N N . TRP A 1 81 ? 10.042 -8.752 -14.763 1.00 64.38 81 TRP A N 1
ATOM 664 C CA . TRP A 1 81 ? 9.703 -9.114 -13.392 1.00 64.38 81 TRP A CA 1
ATOM 665 C C . TRP A 1 81 ? 8.297 -9.733 -13.347 1.00 64.38 81 TRP A C 1
ATOM 667 O O . TRP A 1 81 ? 7.414 -9.308 -14.087 1.00 64.38 81 TRP A O 1
ATOM 677 N N . GLY A 1 82 ? 8.087 -10.757 -12.514 1.00 63.84 82 GLY A N 1
ATOM 678 C CA . GLY A 1 82 ? 6.766 -11.377 -12.307 1.00 63.84 82 GLY A CA 1
ATOM 679 C C . GLY A 1 82 ? 6.454 -12.635 -13.131 1.00 63.84 82 GLY A C 1
ATOM 680 O O . GLY A 1 82 ? 5.467 -13.301 -12.844 1.00 63.84 82 GLY A O 1
ATOM 681 N N . TYR A 1 83 ? 7.301 -13.042 -14.085 1.00 64.31 83 TYR A N 1
ATOM 682 C CA . TYR A 1 83 ? 7.035 -14.249 -14.894 1.00 64.31 83 TYR A CA 1
ATOM 683 C C . TYR A 1 83 ? 7.049 -15.554 -14.072 1.00 64.31 83 TYR A C 1
ATOM 685 O O . TYR A 1 83 ? 6.372 -16.517 -14.416 1.00 64.31 83 TYR A O 1
ATOM 693 N N . TYR A 1 84 ? 7.796 -15.572 -12.964 1.00 61.75 84 TYR A N 1
ATOM 694 C CA . TYR A 1 84 ? 7.897 -16.719 -12.054 1.00 61.75 84 TYR A CA 1
ATOM 695 C C . TYR A 1 84 ? 6.949 -16.636 -10.850 1.00 61.75 84 TYR A C 1
ATOM 697 O O . TYR A 1 84 ? 7.017 -17.482 -9.960 1.00 61.75 84 TYR A O 1
ATOM 705 N N . ALA A 1 85 ? 6.078 -15.623 -10.787 1.00 61.12 85 ALA A N 1
ATOM 706 C CA . ALA A 1 85 ? 5.093 -15.541 -9.718 1.00 61.12 85 ALA A CA 1
ATOM 707 C C . ALA A 1 85 ? 4.065 -16.675 -9.878 1.00 61.12 85 ALA A C 1
ATOM 709 O O . ALA A 1 85 ? 3.508 -16.889 -10.958 1.00 61.12 85 ALA A O 1
ATOM 710 N N . SER A 1 86 ? 3.828 -17.429 -8.801 1.00 58.81 86 SER A N 1
ATOM 711 C CA . SER A 1 86 ? 2.881 -18.547 -8.807 1.00 58.81 86 SER A CA 1
ATOM 712 C C . SER A 1 86 ? 1.476 -18.047 -9.137 1.00 58.81 86 SER A C 1
ATOM 714 O O . SER A 1 86 ? 0.861 -17.334 -8.351 1.00 58.81 86 SER A O 1
ATOM 716 N N . THR A 1 87 ? 0.953 -18.436 -10.301 1.00 66.38 87 THR A N 1
ATOM 717 C CA . THR A 1 87 ? -0.348 -17.973 -10.815 1.00 66.38 87 THR A CA 1
ATOM 718 C C . THR A 1 87 ? -1.527 -18.429 -9.948 1.00 66.38 87 THR A C 1
ATOM 720 O O . THR A 1 87 ? -2.572 -17.788 -9.933 1.00 66.38 87 THR A O 1
ATOM 723 N N . TYR A 1 88 ? -1.375 -19.542 -9.228 1.00 67.88 88 TYR A N 1
ATOM 724 C CA . TYR A 1 88 ? -2.480 -20.205 -8.530 1.00 67.88 88 TYR A CA 1
ATOM 725 C C . TYR A 1 88 ? -2.567 -19.854 -7.042 1.00 67.88 88 TYR A C 1
ATOM 727 O O . TYR A 1 88 ? -3.623 -20.022 -6.435 1.00 67.88 88 TYR A O 1
ATOM 735 N N . LEU A 1 89 ? -1.470 -19.374 -6.450 1.00 61.22 89 LEU A N 1
ATOM 736 C CA . LEU A 1 89 ? -1.368 -19.161 -5.005 1.00 61.22 89 LEU A CA 1
ATOM 737 C C . LEU A 1 89 ? -2.216 -17.963 -4.527 1.00 61.22 89 LEU A C 1
ATOM 739 O O . LEU A 1 89 ? -2.994 -18.158 -3.592 1.00 61.22 89 LEU A O 1
ATOM 743 N N . PRO A 1 90 ? -2.184 -16.790 -5.194 1.00 64.81 90 PRO A N 1
ATOM 744 C CA . PRO A 1 90 ? -3.042 -15.661 -4.827 1.00 64.81 90 PRO A CA 1
ATOM 745 C C . PRO A 1 90 ? -4.531 -15.970 -4.987 1.00 64.81 90 PRO A C 1
ATOM 747 O O . PRO A 1 90 ? -5.309 -15.841 -4.053 1.00 64.81 90 PRO A O 1
ATOM 750 N N . ALA A 1 91 ? -4.925 -16.544 -6.129 1.00 66.62 91 ALA A N 1
ATOM 751 C CA . ALA A 1 91 ? -6.324 -16.890 -6.384 1.00 66.62 91 ALA A CA 1
ATOM 752 C C . ALA A 1 91 ? -6.901 -17.875 -5.345 1.00 66.62 91 ALA A C 1
ATOM 754 O O . ALA A 1 91 ? -8.064 -17.759 -4.947 1.00 66.62 91 ALA A O 1
ATOM 755 N N . ALA A 1 92 ? -6.094 -18.837 -4.882 1.00 69.62 92 ALA A N 1
ATOM 756 C CA . ALA A 1 92 ? -6.485 -19.744 -3.808 1.00 69.62 92 ALA A CA 1
ATOM 757 C C . ALA A 1 92 ? -6.614 -19.022 -2.453 1.00 69.62 92 ALA A C 1
ATOM 759 O O . ALA A 1 92 ? -7.545 -19.314 -1.696 1.00 69.62 92 ALA A O 1
ATOM 760 N N . MET A 1 93 ? -5.727 -18.062 -2.157 1.00 69.38 93 MET A N 1
ATOM 761 C CA . MET A 1 93 ? -5.828 -17.214 -0.965 1.00 69.38 93 MET A CA 1
ATOM 762 C C . MET A 1 93 ? -7.092 -16.345 -0.992 1.00 69.38 93 MET A C 1
ATOM 764 O O . MET A 1 93 ? -7.832 -16.364 -0.005 1.00 69.38 93 MET A O 1
ATOM 768 N N . LEU A 1 94 ? -7.423 -15.704 -2.119 1.00 70.38 94 LEU A N 1
ATOM 769 C CA . LEU A 1 94 ? -8.645 -14.903 -2.275 1.00 70.38 94 LEU A CA 1
ATOM 770 C C . LEU A 1 94 ? -9.888 -15.723 -1.941 1.00 70.38 94 LEU A C 1
ATOM 772 O O . LEU A 1 94 ? -10.741 -15.291 -1.164 1.00 70.38 94 LEU A O 1
ATOM 776 N N . LEU A 1 95 ? -9.993 -16.923 -2.519 1.00 76.00 95 LEU A N 1
ATOM 777 C CA . LEU A 1 95 ? -11.125 -17.819 -2.292 1.00 76.00 95 LEU A CA 1
ATOM 778 C C . LEU A 1 95 ? -11.234 -18.229 -0.821 1.00 76.00 95 LEU A C 1
ATOM 780 O O . LEU A 1 95 ? -12.335 -18.216 -0.262 1.00 76.00 95 LEU A O 1
ATOM 784 N N . ALA A 1 96 ? -10.108 -18.538 -0.175 1.00 71.81 96 ALA A N 1
ATOM 785 C CA . ALA A 1 96 ? -10.081 -18.860 1.246 1.00 71.81 96 ALA A CA 1
ATOM 786 C C . ALA A 1 96 ? -10.544 -17.670 2.107 1.00 71.81 96 ALA A C 1
ATOM 788 O O . ALA A 1 96 ? -11.394 -17.840 2.986 1.00 71.81 96 ALA A O 1
ATOM 789 N N . TYR A 1 97 ? -10.060 -16.455 1.834 1.00 66.38 97 TYR A N 1
ATOM 790 C CA . TYR A 1 97 ? -10.472 -15.252 2.562 1.00 66.38 97 TYR A CA 1
ATOM 791 C C . TYR A 1 97 ? -11.933 -14.891 2.330 1.00 66.38 97 TYR A C 1
ATOM 793 O O . TYR A 1 97 ? -12.633 -14.534 3.279 1.00 66.38 97 TYR A O 1
ATOM 801 N N . PHE A 1 98 ? -12.422 -15.030 1.102 1.00 76.69 98 PHE A N 1
ATOM 802 C CA . PHE A 1 98 ? -13.822 -14.801 0.776 1.00 76.69 98 PHE A CA 1
ATOM 803 C C . PHE A 1 98 ? -14.734 -15.786 1.520 1.00 76.69 98 PHE A C 1
ATOM 805 O O . PHE A 1 98 ? -15.731 -15.377 2.119 1.00 76.69 98 PHE A O 1
ATOM 812 N N . ALA A 1 99 ? -14.353 -17.065 1.587 1.00 79.00 99 ALA A N 1
ATOM 813 C CA . ALA A 1 99 ? -15.071 -18.073 2.362 1.00 79.00 99 ALA A CA 1
ATOM 814 C C . ALA A 1 99 ? -15.074 -17.758 3.870 1.00 79.00 99 ALA A C 1
ATOM 816 O O . ALA A 1 99 ? -16.122 -17.848 4.518 1.00 79.00 99 ALA A O 1
ATOM 817 N N . ILE A 1 100 ? -13.935 -17.332 4.432 1.00 76.12 100 ILE A N 1
ATOM 818 C CA . ILE A 1 100 ? -13.839 -16.889 5.833 1.00 76.12 100 ILE A CA 1
ATOM 819 C C . ILE A 1 100 ? -14.740 -15.672 6.070 1.00 76.12 100 ILE A C 1
ATOM 821 O O . ILE A 1 100 ? -15.505 -15.657 7.035 1.00 76.12 100 ILE A O 1
ATOM 825 N N . TYR A 1 101 ? -14.703 -14.678 5.182 1.00 76.00 101 TYR A N 1
ATOM 826 C CA . TYR A 1 101 ? -15.527 -13.475 5.271 1.00 76.00 101 TYR A CA 1
ATOM 827 C C . TYR A 1 101 ? -17.021 -13.810 5.269 1.00 76.00 101 TYR A C 1
ATOM 829 O O . TYR A 1 101 ? -17.757 -13.348 6.144 1.00 76.00 101 TYR A O 1
ATOM 837 N N . ILE A 1 102 ? -17.466 -14.655 4.332 1.00 82.12 102 ILE A N 1
ATOM 838 C CA . ILE A 1 102 ? -18.848 -15.140 4.263 1.00 82.12 102 ILE A CA 1
ATOM 839 C C . ILE A 1 102 ? -19.216 -15.839 5.570 1.00 82.12 102 ILE A C 1
ATOM 841 O O . ILE A 1 102 ? -20.217 -15.481 6.190 1.00 82.12 102 ILE A O 1
ATOM 845 N N . ARG A 1 103 ? -18.393 -16.784 6.037 1.00 80.88 103 ARG A N 1
ATOM 846 C CA . ARG A 1 103 ? -18.661 -17.541 7.266 1.00 80.88 103 ARG A CA 1
ATOM 847 C C . ARG A 1 103 ? -18.798 -16.628 8.481 1.00 80.88 103 ARG A C 1
ATOM 849 O O . ARG A 1 103 ? -19.753 -16.774 9.240 1.00 80.88 103 ARG A O 1
ATOM 856 N N . VAL A 1 104 ? -17.885 -15.670 8.650 1.00 72.81 104 VAL A N 1
ATOM 857 C CA . VAL A 1 104 ? -17.945 -14.702 9.754 1.00 72.81 104 VAL A CA 1
ATOM 858 C C . VAL A 1 104 ? -19.186 -13.823 9.625 1.00 72.81 104 VAL A C 1
ATOM 860 O O . VAL A 1 104 ? -19.894 -13.622 10.609 1.00 72.81 104 VAL A O 1
ATOM 863 N N . ARG A 1 105 ? -19.509 -13.340 8.421 1.00 75.12 105 ARG A N 1
ATOM 864 C CA . ARG A 1 105 ? -20.680 -12.487 8.199 1.00 75.12 105 ARG A CA 1
ATOM 865 C C . ARG A 1 105 ? -21.985 -13.217 8.499 1.00 75.12 105 ARG A C 1
ATOM 867 O O . ARG A 1 105 ? -22.827 -12.654 9.194 1.00 75.12 105 ARG A O 1
ATOM 874 N N . TYR A 1 106 ? -22.137 -14.458 8.041 1.00 80.75 106 TYR A N 1
ATOM 875 C CA . TYR A 1 106 ? -23.312 -15.274 8.342 1.00 80.75 106 TYR A CA 1
ATOM 876 C C . TYR A 1 106 ? -23.415 -15.580 9.840 1.00 80.75 106 TYR A C 1
ATOM 878 O O . TYR A 1 106 ? -24.460 -15.324 10.432 1.00 80.75 106 TYR A O 1
ATOM 886 N N . PHE A 1 107 ? -22.325 -16.018 10.475 1.00 76.06 107 PHE A N 1
ATOM 887 C CA . PHE A 1 107 ? -22.309 -16.360 11.902 1.00 76.06 107 PHE A CA 1
ATOM 888 C C . PHE A 1 107 ? -22.595 -15.160 12.821 1.00 76.06 107 PHE A C 1
ATOM 890 O O . PHE A 1 107 ? -23.281 -15.277 13.838 1.00 76.06 107 PHE A O 1
ATOM 897 N N . VAL A 1 108 ? -22.079 -13.979 12.472 1.00 65.38 108 VAL A N 1
ATOM 898 C CA . VAL A 1 108 ? -22.325 -12.746 13.232 1.00 65.38 108 VAL A CA 1
ATOM 899 C C . VAL A 1 108 ? -23.754 -12.242 13.019 1.00 65.38 108 VAL A C 1
ATOM 901 O O . VAL A 1 108 ? -24.349 -11.707 13.957 1.00 65.38 108 VAL A O 1
ATOM 904 N N . ASN A 1 109 ? -24.311 -12.407 11.814 1.00 71.75 109 ASN A N 1
ATOM 905 C CA . ASN A 1 109 ? -25.666 -11.961 11.493 1.00 71.75 109 ASN A CA 1
ATOM 906 C C . ASN A 1 109 ? -26.740 -12.800 12.204 1.00 71.75 109 ASN A C 1
ATOM 908 O O . ASN A 1 109 ? -27.704 -12.236 12.713 1.00 71.75 109 ASN A O 1
ATOM 912 N N . THR A 1 110 ? -26.557 -14.118 12.313 1.00 67.56 110 THR A N 1
ATOM 913 C CA . THR A 1 110 ? -27.518 -15.001 12.999 1.00 67.56 110 THR A CA 1
ATOM 914 C C . THR A 1 110 ? -27.540 -14.786 14.513 1.00 67.56 110 THR A C 1
ATOM 916 O O . THR A 1 110 ? -28.604 -14.797 15.121 1.00 67.56 110 THR A O 1
ATOM 919 N N . ASN A 1 111 ? -26.395 -14.482 15.129 1.00 60.12 111 ASN A N 1
ATOM 920 C CA . ASN A 1 111 ? -26.291 -14.231 16.573 1.00 60.12 111 ASN A CA 1
ATOM 921 C C . ASN A 1 111 ? -26.571 -12.765 16.970 1.00 60.12 111 ASN A C 1
ATOM 923 O O . ASN A 1 111 ? -26.188 -12.316 18.054 1.00 60.12 111 ASN A O 1
ATOM 927 N N . LEU A 1 112 ? -27.155 -11.950 16.083 1.00 57.72 112 LEU A N 1
ATOM 928 C CA . LEU A 1 112 ? -27.380 -10.520 16.332 1.00 57.72 112 LEU A CA 1
ATOM 929 C C . LEU A 1 112 ? -28.681 -10.201 17.074 1.00 57.72 112 LEU A C 1
ATOM 931 O O . LEU A 1 112 ? -28.782 -9.119 17.647 1.00 57.72 112 LEU A O 1
ATOM 935 N N . PHE A 1 113 ? -29.634 -11.130 17.107 1.00 57.16 113 PHE A N 1
ATOM 936 C CA . PHE A 1 113 ? -31.000 -10.851 17.554 1.00 57.16 113 PHE A CA 1
ATOM 937 C C . PHE A 1 113 ? -31.180 -10.778 19.087 1.00 57.16 113 PHE A C 1
ATOM 939 O O . PHE A 1 113 ? -32.223 -10.337 19.552 1.00 57.16 113 PHE A O 1
ATOM 946 N N . GLN A 1 114 ? -30.169 -11.154 19.883 1.00 61.22 114 GLN A N 1
ATOM 947 C CA . GLN A 1 114 ? -30.296 -11.341 21.342 1.00 61.22 114 GLN A CA 1
ATOM 948 C C . GLN A 1 114 ? -29.297 -10.544 22.209 1.00 61.22 114 GLN A C 1
ATOM 950 O O . GLN A 1 114 ? -29.040 -10.922 23.346 1.00 61.22 114 GLN A O 1
ATOM 955 N N . MET A 1 115 ? -28.711 -9.450 21.709 1.00 57.88 115 MET A N 1
ATOM 956 C CA . MET A 1 115 ? -27.603 -8.777 22.412 1.00 57.88 115 MET A CA 1
ATOM 957 C C . MET A 1 115 ? -27.949 -7.436 23.081 1.00 57.88 115 MET A C 1
ATOM 959 O O . MET A 1 115 ? -28.669 -6.591 22.539 1.00 57.88 115 MET A O 1
ATOM 963 N N . SER A 1 116 ? -27.344 -7.242 24.253 1.00 77.81 116 SER A N 1
ATOM 964 C CA . SER A 1 116 ? -27.379 -6.055 25.114 1.00 77.81 116 SER A CA 1
ATOM 965 C C . SER A 1 116 ? -26.751 -4.809 24.462 1.00 77.81 116 SER A C 1
ATOM 967 O O . SER A 1 116 ? -26.023 -4.886 23.471 1.00 77.81 116 SER A O 1
ATOM 969 N N . SER A 1 117 ? -27.002 -3.616 25.019 1.00 81.06 117 SER A N 1
ATOM 970 C CA . SER A 1 117 ? -26.456 -2.344 24.505 1.00 81.06 117 SER A CA 1
ATOM 971 C C . SER A 1 117 ? -24.920 -2.288 24.506 1.00 81.06 117 SER A C 1
ATOM 973 O O . SER A 1 117 ? -24.331 -1.756 23.566 1.00 81.06 117 SER A O 1
ATOM 975 N N . ILE A 1 118 ? -24.263 -2.895 25.500 1.00 76.75 118 ILE A N 1
ATOM 976 C CA . ILE A 1 118 ? -22.794 -2.989 25.590 1.00 76.75 118 ILE A CA 1
ATOM 977 C C . ILE A 1 118 ? -22.232 -3.846 24.446 1.00 76.75 118 ILE A C 1
ATOM 979 O O . ILE A 1 118 ? -21.212 -3.517 23.834 1.00 76.75 118 ILE A O 1
ATOM 983 N N . GLU A 1 119 ? -22.925 -4.929 24.102 1.00 80.06 119 GLU A N 1
ATOM 984 C CA . GLU A 1 119 ? -22.539 -5.804 22.997 1.00 80.06 119 GLU A CA 1
ATOM 985 C C . GLU A 1 119 ? -22.743 -5.147 21.626 1.00 80.06 119 GLU A C 1
ATOM 987 O O . GLU A 1 119 ? -21.976 -5.426 20.702 1.00 80.06 119 GLU A O 1
ATOM 992 N N . LYS A 1 120 ? -23.704 -4.220 21.485 1.00 80.50 120 LYS A N 1
ATOM 993 C CA . LYS A 1 120 ? -23.884 -3.434 20.249 1.00 80.50 120 LYS A CA 1
ATOM 994 C C . LYS A 1 120 ? -22.647 -2.589 19.927 1.00 80.50 120 LYS A C 1
ATOM 996 O O . LYS A 1 120 ? -22.186 -2.605 18.784 1.00 80.50 120 LYS A O 1
ATOM 1001 N N . GLU A 1 121 ? -22.069 -1.913 20.920 1.00 81.50 121 GLU A N 1
ATOM 1002 C CA . GLU A 1 121 ? -20.842 -1.119 20.741 1.00 81.50 121 GLU A CA 1
ATOM 1003 C C . GLU A 1 121 ? -19.633 -1.997 20.400 1.00 81.50 121 GLU A C 1
ATOM 1005 O O . GLU A 1 121 ? -18.847 -1.682 19.500 1.00 81.50 121 GLU A O 1
ATOM 1010 N N . ARG A 1 122 ? -19.507 -3.158 21.054 1.00 79.00 122 ARG A N 1
ATOM 1011 C CA . ARG A 1 122 ? -18.464 -4.134 20.715 1.00 79.00 122 ARG A CA 1
ATOM 1012 C C . ARG A 1 122 ? -18.609 -4.632 19.273 1.00 79.00 122 ARG A C 1
ATOM 1014 O O . ARG A 1 122 ? -17.631 -4.607 18.530 1.00 79.00 122 ARG A O 1
ATOM 1021 N N . LYS A 1 123 ? -19.824 -4.982 18.844 1.00 78.88 123 LYS A N 1
ATOM 1022 C CA . LYS A 1 123 ? -20.105 -5.417 17.467 1.00 78.88 123 LYS A CA 1
ATOM 1023 C C . LYS A 1 123 ? -19.826 -4.333 16.433 1.00 78.88 123 LYS A C 1
ATOM 1025 O O . LYS A 1 123 ? -19.366 -4.644 15.337 1.00 78.88 123 LYS A O 1
ATOM 1030 N N . LYS A 1 124 ? -20.071 -3.060 16.753 1.00 82.75 124 LYS A N 1
ATOM 1031 C CA . LYS A 1 124 ? -19.725 -1.937 15.868 1.00 82.75 124 LYS A CA 1
ATOM 1032 C C . LYS A 1 124 ? -18.213 -1.855 15.637 1.00 82.75 124 LYS A C 1
ATOM 1034 O O . LYS A 1 124 ? -17.786 -1.690 14.495 1.00 82.75 124 LYS A O 1
ATOM 1039 N N . ARG A 1 125 ? -17.411 -2.033 16.695 1.00 80.12 125 ARG A N 1
ATOM 1040 C CA . ARG A 1 125 ? -15.945 -2.115 16.584 1.00 80.12 125 ARG A CA 1
ATOM 1041 C C . ARG A 1 125 ? -15.506 -3.325 15.761 1.00 80.12 125 ARG A C 1
ATOM 1043 O O . ARG A 1 125 ? -14.707 -3.165 14.844 1.00 80.12 125 ARG A O 1
ATOM 1050 N N . GLU A 1 126 ? -16.077 -4.499 16.022 1.00 80.12 126 GLU A N 1
ATOM 1051 C CA . GLU A 1 126 ? -15.775 -5.728 15.270 1.00 80.12 126 GLU A CA 1
ATOM 1052 C C . GLU A 1 126 ? -16.102 -5.585 13.776 1.00 80.12 126 GLU A C 1
ATOM 1054 O O . GLU A 1 126 ? -15.284 -5.948 12.935 1.00 80.12 126 GLU A O 1
ATOM 1059 N N . LYS A 1 127 ? -17.243 -4.974 13.426 1.00 81.44 127 LYS A N 1
ATOM 1060 C CA . LYS A 1 127 ? -17.600 -4.682 12.028 1.00 81.44 127 LYS A CA 1
ATOM 1061 C C . LYS A 1 127 ? -16.593 -3.756 11.346 1.00 81.44 127 LYS A C 1
ATOM 1063 O O . LYS A 1 127 ? -16.264 -3.998 10.190 1.00 81.44 127 LYS A O 1
ATOM 1068 N N . SER A 1 128 ? -16.107 -2.720 12.036 1.00 83.81 128 SER A N 1
ATOM 1069 C CA . SER A 1 128 ? -15.096 -1.811 11.474 1.00 83.81 128 SER A CA 1
ATOM 1070 C C . SER A 1 128 ? -13.778 -2.540 11.206 1.00 83.81 128 SER A C 1
ATOM 1072 O O . SER A 1 128 ? -13.232 -2.441 10.112 1.00 83.81 128 SER A O 1
ATOM 1074 N N . VAL A 1 129 ? -13.308 -3.348 12.161 1.00 80.88 129 VAL A N 1
ATOM 1075 C CA . VAL A 1 129 ? -12.087 -4.157 12.000 1.00 80.88 129 VAL A CA 1
ATOM 1076 C C . VAL A 1 129 ? -12.230 -5.156 10.852 1.00 80.88 129 VAL A C 1
ATOM 1078 O O . VAL A 1 129 ? -11.317 -5.314 10.046 1.00 80.88 129 VAL A O 1
ATOM 1081 N N . LEU A 1 130 ? -13.391 -5.802 10.738 1.00 80.31 130 LEU A N 1
ATOM 1082 C CA . LEU A 1 130 ? -13.662 -6.747 9.660 1.00 80.31 130 LEU A CA 1
ATOM 1083 C C . LEU A 1 130 ? -13.711 -6.058 8.290 1.00 80.31 130 LEU A C 1
ATOM 1085 O O . LEU A 1 130 ? -13.201 -6.603 7.316 1.00 80.31 130 LEU A O 1
ATOM 1089 N N . LEU A 1 131 ? -14.277 -4.849 8.218 1.00 83.75 131 LEU A N 1
ATOM 1090 C CA . LEU A 1 131 ? -14.270 -4.042 7.000 1.00 83.75 131 LEU A CA 1
ATOM 1091 C C . LEU A 1 131 ? -12.847 -3.620 6.610 1.00 83.75 131 LEU A C 1
ATOM 1093 O O . LEU A 1 131 ? -12.497 -3.714 5.441 1.00 83.75 131 LEU A O 1
ATOM 1097 N N . GLN A 1 132 ? -12.014 -3.215 7.574 1.00 88.12 132 GLN A N 1
ATOM 1098 C CA . GLN A 1 132 ? -10.605 -2.882 7.329 1.00 88.12 132 GLN A CA 1
ATOM 1099 C C . GLN A 1 132 ? -9.840 -4.076 6.754 1.00 88.12 132 GLN A C 1
ATOM 1101 O O . GLN A 1 132 ? -9.194 -3.945 5.719 1.00 88.12 132 GLN A O 1
ATOM 1106 N N . ALA A 1 133 ? -9.954 -5.244 7.392 1.00 82.44 133 ALA A N 1
ATOM 1107 C CA . ALA A 1 133 ? -9.301 -6.465 6.927 1.00 82.44 133 ALA A CA 1
ATOM 1108 C C . ALA A 1 133 ? -9.780 -6.867 5.525 1.00 82.44 133 ALA A C 1
ATOM 1110 O O . ALA A 1 133 ? -8.969 -7.230 4.678 1.00 82.44 133 ALA A O 1
ATOM 1111 N N . PHE A 1 134 ? -11.086 -6.750 5.264 1.00 83.19 134 PHE A N 1
ATOM 1112 C CA . PHE A 1 134 ? -11.663 -7.017 3.950 1.00 83.19 134 PHE A CA 1
ATOM 1113 C C . PHE A 1 134 ? -11.117 -6.072 2.874 1.00 83.19 134 PHE A C 1
ATOM 1115 O O . PHE A 1 134 ? -10.758 -6.532 1.796 1.00 83.19 134 PHE A O 1
ATOM 1122 N N . LEU A 1 135 ? -11.012 -4.770 3.163 1.00 88.00 135 LEU A N 1
ATOM 1123 C CA . LEU A 1 135 ? -10.457 -3.796 2.221 1.00 88.00 135 LEU A CA 1
ATOM 1124 C C . LEU A 1 135 ? -8.976 -4.065 1.935 1.00 88.00 135 LEU A C 1
ATOM 1126 O O . LEU A 1 135 ? -8.598 -4.133 0.772 1.00 88.00 135 LEU A O 1
ATOM 1130 N N . ILE A 1 136 ? -8.156 -4.267 2.973 1.00 86.25 136 ILE A N 1
ATOM 1131 C CA . ILE A 1 136 ? -6.720 -4.561 2.824 1.00 86.25 136 ILE A CA 1
ATOM 1132 C C . ILE A 1 136 ? -6.523 -5.826 1.978 1.00 86.25 136 ILE A C 1
ATOM 1134 O O . ILE A 1 136 ? -5.753 -5.818 1.022 1.00 86.25 136 ILE A O 1
ATOM 1138 N N . CYS A 1 137 ? -7.275 -6.888 2.278 1.00 83.19 137 CYS A N 1
ATOM 1139 C CA . CYS A 1 137 ? -7.242 -8.133 1.514 1.00 83.19 137 CYS A CA 1
ATOM 1140 C C . CYS A 1 137 ? -7.701 -7.939 0.061 1.00 83.19 137 CYS A C 1
ATOM 1142 O O . CYS A 1 137 ? -7.036 -8.413 -0.853 1.00 83.19 137 CYS A O 1
ATOM 1144 N N . GLY A 1 138 ? -8.784 -7.194 -0.174 1.00 85.44 138 GLY A N 1
ATOM 1145 C CA . GLY A 1 138 ? -9.261 -6.911 -1.529 1.00 85.44 138 GLY A CA 1
ATOM 1146 C C . GLY A 1 138 ? -8.228 -6.172 -2.384 1.00 85.44 138 GLY A C 1
ATOM 1147 O O . GLY A 1 138 ? -8.080 -6.481 -3.563 1.00 85.44 138 GLY A O 1
ATOM 1148 N N . PHE A 1 139 ? -7.481 -5.233 -1.795 1.00 89.75 139 PHE A N 1
ATOM 1149 C CA . PHE A 1 139 ? -6.401 -4.542 -2.499 1.00 89.75 139 PHE A CA 1
ATOM 1150 C C . PHE A 1 139 ? -5.177 -5.438 -2.749 1.00 89.75 139 PHE A C 1
ATOM 1152 O O . PHE A 1 139 ? -4.617 -5.367 -3.842 1.00 89.75 139 PHE A O 1
ATOM 1159 N N . LEU A 1 140 ? -4.790 -6.287 -1.785 1.00 84.75 140 LEU A N 1
ATOM 1160 C CA . LEU A 1 140 ? -3.709 -7.276 -1.955 1.00 84.75 140 LEU A CA 1
ATOM 1161 C C . LEU A 1 140 ? -3.979 -8.181 -3.158 1.00 84.75 140 LEU A C 1
ATOM 1163 O O . LEU A 1 140 ? -3.142 -8.339 -4.040 1.00 84.75 140 LEU A O 1
ATOM 1167 N N . GLU A 1 141 ? -5.198 -8.689 -3.242 1.00 85.06 141 GLU A N 1
ATOM 1168 C CA . GLU A 1 141 ? -5.597 -9.604 -4.303 1.00 85.06 141 GLU A CA 1
ATOM 1169 C C . GLU A 1 141 ? -5.742 -8.904 -5.657 1.00 85.06 141 GLU A C 1
ATOM 1171 O O . GLU A 1 141 ? -5.366 -9.449 -6.694 1.00 85.06 141 GLU A O 1
ATOM 1176 N N . LEU A 1 142 ? -6.229 -7.658 -5.669 1.00 86.56 142 LEU A N 1
ATOM 1177 C CA . LEU A 1 142 ? -6.259 -6.850 -6.888 1.00 86.56 142 LEU A CA 1
ATOM 1178 C C . LEU A 1 142 ? -4.848 -6.637 -7.457 1.00 86.56 142 LEU A C 1
ATOM 1180 O O . LEU A 1 142 ? -4.662 -6.697 -8.674 1.00 86.56 142 LEU A O 1
ATOM 1184 N N . GLN A 1 143 ? -3.856 -6.412 -6.594 1.00 88.19 143 GLN A N 1
ATOM 1185 C CA . GLN A 1 143 ? -2.459 -6.322 -7.008 1.00 88.19 143 GLN A CA 1
ATOM 1186 C C . GLN A 1 143 ? -1.939 -7.654 -7.547 1.00 88.19 143 GLN A C 1
ATOM 1188 O O . GLN A 1 143 ? -1.283 -7.665 -8.587 1.00 88.19 143 GLN A O 1
ATOM 1193 N N . ASP A 1 144 ? -2.223 -8.766 -6.877 1.00 84.50 144 ASP A N 1
ATOM 1194 C CA . ASP A 1 144 ? -1.753 -10.070 -7.338 1.00 84.50 144 ASP A CA 1
ATOM 1195 C C . ASP A 1 144 ? -2.354 -10.432 -8.703 1.00 84.50 144 ASP A C 1
ATOM 1197 O O . ASP A 1 144 ? -1.652 -10.926 -9.590 1.00 84.50 144 ASP A O 1
ATOM 1201 N N . LEU A 1 145 ? -3.624 -10.085 -8.941 1.00 85.44 145 LEU A N 1
ATOM 1202 C CA . LEU A 1 145 ? -4.234 -10.182 -10.268 1.00 85.44 145 LEU A CA 1
ATOM 1203 C C . LEU A 1 145 ? -3.500 -9.296 -11.283 1.00 85.44 145 LEU A C 1
ATOM 1205 O O . LEU A 1 145 ? -3.205 -9.752 -12.389 1.00 85.44 145 LEU A O 1
ATOM 1209 N N . ALA A 1 146 ? -3.150 -8.061 -10.921 1.00 87.62 146 ALA A N 1
ATOM 1210 C CA . ALA A 1 146 ? -2.360 -7.187 -11.784 1.00 87.62 146 ALA A CA 1
ATOM 1211 C C . ALA A 1 146 ? -0.988 -7.809 -12.122 1.00 87.62 146 ALA A C 1
ATOM 1213 O O . ALA A 1 146 ?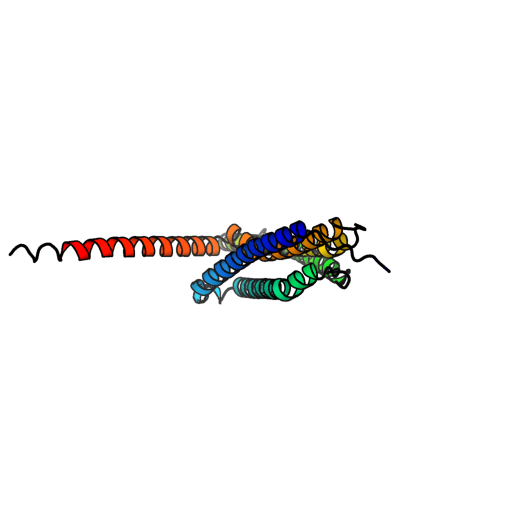 -0.591 -7.816 -13.287 1.00 87.62 146 ALA A O 1
ATOM 1214 N N . PHE A 1 147 ? -0.303 -8.420 -11.152 1.00 84.44 147 PHE A N 1
ATOM 1215 C CA . PHE A 1 147 ? 0.969 -9.123 -11.358 1.00 84.44 147 PHE A CA 1
ATOM 1216 C C . PHE A 1 147 ? 0.849 -10.366 -12.235 1.00 84.44 147 PHE A C 1
ATOM 1218 O O . PHE A 1 147 ? 1.793 -10.703 -12.945 1.00 84.44 147 PHE A O 1
ATOM 1225 N N . ILE A 1 148 ? -0.305 -11.027 -12.232 1.00 84.50 148 ILE A N 1
ATOM 1226 C CA . ILE A 1 148 ? -0.555 -12.195 -13.077 1.00 84.50 148 ILE A CA 1
ATOM 1227 C C . ILE A 1 148 ? -0.914 -11.789 -14.510 1.00 84.50 148 ILE A C 1
ATOM 1229 O O . ILE A 1 148 ? -0.444 -12.414 -15.465 1.00 84.50 148 ILE A O 1
ATOM 1233 N N . TYR A 1 149 ? -1.788 -10.796 -14.677 1.00 87.81 149 TYR A N 1
ATOM 1234 C CA . TYR A 1 149 ? -2.374 -10.475 -15.978 1.00 87.81 149 TYR A CA 1
ATOM 1235 C C . TYR A 1 149 ? -1.567 -9.448 -16.768 1.00 87.81 149 TYR A C 1
ATOM 1237 O O . TYR A 1 149 ? -1.436 -9.611 -17.980 1.00 87.81 149 TYR A O 1
ATOM 1245 N N . ILE A 1 150 ? -0.987 -8.430 -16.123 1.00 88.94 150 ILE A N 1
ATOM 1246 C CA . ILE A 1 150 ? -0.273 -7.362 -16.839 1.00 88.94 150 ILE A CA 1
ATOM 1247 C C . ILE A 1 150 ? 0.943 -7.899 -17.617 1.00 88.94 150 ILE A C 1
ATOM 1249 O O . ILE A 1 150 ? 1.060 -7.569 -18.798 1.00 88.94 150 ILE A O 1
ATOM 1253 N N . PRO A 1 151 ? 1.815 -8.771 -17.061 1.00 85.50 151 PRO A N 1
ATOM 1254 C CA . PRO A 1 151 ? 2.962 -9.296 -17.810 1.00 85.50 151 PRO A CA 1
ATOM 1255 C C . PRO A 1 151 ? 2.597 -10.169 -19.018 1.00 85.50 151 PRO A C 1
ATOM 1257 O O . PRO A 1 151 ? 3.453 -10.414 -19.867 1.00 85.50 151 PRO A O 1
ATOM 1260 N N . LYS A 1 152 ? 1.354 -10.670 -19.090 1.00 87.56 152 LYS A N 1
ATOM 1261 C CA . LYS A 1 152 ? 0.875 -11.511 -20.199 1.00 87.56 152 LYS A CA 1
ATOM 1262 C C . LYS A 1 152 ? 0.454 -10.701 -21.421 1.00 87.56 152 LYS A C 1
ATOM 1264 O O . LYS A 1 152 ? 0.267 -11.292 -22.480 1.00 87.56 152 LYS A O 1
ATOM 1269 N N . ILE A 1 153 ? 0.288 -9.384 -21.289 1.00 89.56 153 ILE A N 1
ATOM 1270 C CA . ILE A 1 153 ? -0.081 -8.522 -22.410 1.00 89.56 153 ILE A CA 1
ATOM 1271 C C . ILE A 1 153 ? 1.140 -8.424 -23.341 1.00 89.56 153 ILE A C 1
ATOM 1273 O O . ILE A 1 153 ? 2.183 -7.919 -22.914 1.00 89.56 153 ILE A O 1
ATOM 1277 N N . PRO A 1 154 ? 1.055 -8.914 -24.594 1.00 89.69 154 PRO A N 1
ATOM 1278 C CA . PRO A 1 154 ? 2.167 -8.855 -25.530 1.00 89.69 154 PRO A CA 1
ATOM 1279 C C . PRO A 1 154 ? 2.323 -7.413 -26.014 1.00 89.69 154 PRO A C 1
ATOM 1281 O O . PRO A 1 154 ? 1.651 -6.972 -26.941 1.00 89.69 154 PRO A O 1
ATOM 1284 N N . VAL A 1 155 ? 3.191 -6.662 -25.346 1.00 90.44 155 VAL A N 1
ATOM 1285 C CA . VAL A 1 155 ? 3.599 -5.324 -25.771 1.00 90.44 155 VAL A CA 1
ATOM 1286 C C . VAL A 1 155 ? 5.082 -5.324 -26.101 1.00 90.44 155 VAL A C 1
ATOM 1288 O O . VAL A 1 155 ? 5.902 -5.871 -25.361 1.00 90.44 155 VAL A O 1
ATOM 1291 N N . GLU A 1 156 ? 5.421 -4.697 -27.219 1.00 87.81 156 GLU A N 1
ATOM 1292 C CA . GLU A 1 156 ? 6.797 -4.538 -27.678 1.00 87.81 156 GLU A CA 1
ATOM 1293 C C . GLU A 1 156 ? 7.287 -3.103 -27.428 1.00 87.81 156 GLU A C 1
ATOM 1295 O O . GLU A 1 156 ? 6.504 -2.162 -27.242 1.00 87.81 156 GLU A O 1
ATOM 1300 N N . GLY A 1 157 ? 8.607 -2.955 -27.341 1.00 87.19 157 GLY A N 1
ATOM 1301 C CA . GLY A 1 157 ? 9.293 -1.691 -27.100 1.00 87.19 157 GLY A CA 1
ATOM 1302 C C . GLY A 1 157 ? 8.927 -0.960 -25.817 1.00 87.19 157 GLY A C 1
ATOM 1303 O O . GLY A 1 157 ? 8.882 -1.534 -24.726 1.00 87.19 157 GLY A O 1
ATOM 1304 N N . GLN A 1 158 ? 8.730 0.356 -25.929 1.00 86.81 158 GLN A N 1
ATOM 1305 C CA . GLN A 1 158 ? 8.619 1.265 -24.778 1.00 86.81 158 GLN A CA 1
ATOM 1306 C C . GLN A 1 158 ? 7.423 0.937 -23.865 1.00 86.81 158 GLN A C 1
ATOM 1308 O O . GLN A 1 158 ? 7.478 1.172 -22.656 1.00 86.81 158 GLN A O 1
ATOM 1313 N N . TRP A 1 159 ? 6.363 0.339 -24.412 1.00 88.50 159 TRP A N 1
ATOM 1314 C CA . TRP A 1 159 ? 5.175 -0.051 -23.651 1.00 88.50 159 TRP A CA 1
ATOM 1315 C C . TRP A 1 159 ? 5.466 -1.133 -22.608 1.00 88.50 159 TRP A C 1
ATOM 1317 O O . TRP A 1 159 ? 4.887 -1.101 -21.522 1.00 88.50 159 TRP A O 1
ATOM 1327 N N . SER A 1 160 ? 6.418 -2.035 -22.870 1.00 87.12 160 SER A N 1
ATOM 1328 C CA . SER A 1 160 ? 6.834 -3.049 -21.891 1.00 87.12 160 SER A CA 1
ATOM 1329 C C . SER A 1 160 ? 7.450 -2.419 -20.638 1.00 87.12 160 SER A C 1
ATOM 1331 O O . SER A 1 160 ? 7.264 -2.927 -19.527 1.00 87.12 160 SER A O 1
ATOM 1333 N N . TYR A 1 161 ? 8.163 -1.301 -20.791 1.00 85.75 161 TYR A N 1
ATOM 1334 C CA . TYR A 1 161 ? 8.712 -0.557 -19.659 1.00 85.75 161 TYR A CA 1
ATOM 1335 C C . TYR A 1 161 ? 7.601 0.122 -18.859 1.00 85.75 161 TYR A C 1
ATOM 1337 O O . TYR A 1 161 ? 7.589 0.013 -17.636 1.00 85.75 161 TYR A O 1
ATOM 1345 N N . LEU A 1 162 ? 6.622 0.742 -19.529 1.00 89.19 162 LEU A N 1
ATOM 1346 C CA . LEU A 1 162 ? 5.468 1.360 -18.865 1.00 89.19 162 LEU A CA 1
ATOM 1347 C C . LEU A 1 162 ? 4.622 0.351 -18.083 1.00 89.19 162 LEU A C 1
ATOM 1349 O O . LEU A 1 162 ? 4.219 0.645 -16.958 1.00 89.19 162 LEU A O 1
ATOM 1353 N N . LEU A 1 163 ? 4.402 -0.853 -18.618 1.00 89.94 163 LEU A N 1
ATOM 1354 C CA . LEU A 1 163 ? 3.717 -1.915 -17.875 1.00 89.94 163 LEU A CA 1
ATOM 1355 C C . LEU A 1 163 ? 4.508 -2.342 -16.634 1.00 89.94 163 LEU A C 1
ATOM 1357 O O . LEU A 1 163 ? 3.927 -2.506 -15.563 1.00 89.94 163 LEU A O 1
ATOM 1361 N N . THR A 1 164 ? 5.833 -2.449 -16.748 1.00 87.31 164 THR A N 1
ATOM 1362 C CA . THR A 1 164 ? 6.705 -2.770 -15.607 1.00 87.31 164 THR A CA 1
ATOM 1363 C C . THR A 1 164 ? 6.678 -1.659 -14.549 1.00 87.31 164 THR A C 1
ATOM 1365 O O . THR A 1 164 ? 6.589 -1.951 -13.357 1.00 87.31 164 THR A O 1
ATOM 1368 N N . PHE A 1 165 ? 6.679 -0.385 -14.960 1.00 89.12 165 PHE A N 1
ATOM 1369 C CA . PHE A 1 165 ? 6.468 0.745 -14.048 1.00 89.12 165 PHE A CA 1
ATOM 1370 C C . PHE A 1 165 ? 5.111 0.666 -13.357 1.00 89.12 165 PHE A C 1
ATOM 1372 O O . PHE A 1 165 ? 5.051 0.782 -12.139 1.00 89.12 165 PHE A O 1
ATOM 1379 N N . THR A 1 166 ? 4.045 0.393 -14.108 1.00 90.88 166 THR A N 1
ATOM 1380 C CA . THR A 1 166 ? 2.677 0.291 -13.578 1.00 90.88 166 THR A CA 1
ATOM 1381 C C . THR A 1 166 ? 2.555 -0.801 -12.514 1.00 90.88 166 THR A C 1
ATOM 1383 O O . THR A 1 166 ? 2.012 -0.548 -11.442 1.00 90.88 166 THR A O 1
ATOM 1386 N N . ILE A 1 167 ? 3.117 -1.985 -12.773 1.00 89.56 167 ILE A N 1
ATOM 1387 C CA . ILE A 1 167 ? 3.207 -3.106 -11.821 1.00 89.56 167 ILE A CA 1
ATOM 1388 C C . ILE A 1 167 ? 3.914 -2.659 -10.534 1.00 89.56 167 ILE A C 1
ATOM 1390 O O . ILE A 1 167 ? 3.420 -2.830 -9.420 1.00 89.56 167 ILE A O 1
ATOM 1394 N N . ASN A 1 168 ? 5.079 -2.035 -10.654 1.00 89.12 168 ASN A N 1
ATOM 1395 C CA . ASN A 1 168 ? 5.812 -1.612 -9.467 1.00 89.12 168 ASN A CA 1
ATOM 1396 C C . ASN A 1 168 ? 5.104 -0.472 -8.720 1.00 89.12 168 ASN A C 1
ATOM 1398 O O . ASN A 1 168 ? 5.081 -0.478 -7.489 1.00 89.12 168 ASN A O 1
ATOM 1402 N N . TRP A 1 169 ? 4.474 0.466 -9.432 1.00 91.75 169 TRP A N 1
ATOM 1403 C CA . TRP A 1 169 ? 3.640 1.505 -8.830 1.00 91.75 169 TRP A CA 1
ATOM 1404 C C . TRP A 1 169 ? 2.477 0.909 -8.051 1.00 91.75 169 TRP A C 1
ATOM 1406 O O . TRP A 1 169 ? 2.248 1.349 -6.928 1.00 91.75 169 TRP A O 1
ATOM 1416 N N . SER A 1 170 ? 1.784 -0.107 -8.582 1.00 91.12 170 SER A N 1
ATOM 1417 C CA . SER A 1 170 ? 0.720 -0.775 -7.828 1.00 91.12 170 SER A CA 1
ATOM 1418 C C . SER A 1 170 ? 1.259 -1.407 -6.545 1.00 91.12 170 SER A C 1
ATOM 1420 O O . SER A 1 170 ? 0.653 -1.207 -5.498 1.00 91.12 170 SER A O 1
ATOM 1422 N N . GLY A 1 171 ? 2.445 -2.030 -6.597 1.00 88.75 171 GLY A N 1
ATOM 1423 C CA . GLY A 1 171 ? 3.149 -2.544 -5.414 1.00 88.75 171 GLY A CA 1
ATOM 1424 C C . GLY A 1 171 ? 3.389 -1.486 -4.332 1.00 88.75 171 GLY A C 1
ATOM 1425 O O . GLY A 1 171 ? 3.041 -1.672 -3.167 1.00 88.75 171 GLY A O 1
ATOM 1426 N N . ILE A 1 172 ? 3.940 -0.333 -4.721 1.00 90.00 172 ILE A N 1
ATOM 1427 C CA . ILE A 1 172 ? 4.248 0.750 -3.773 1.00 90.00 172 ILE A CA 1
ATOM 1428 C C . ILE A 1 172 ? 2.960 1.396 -3.235 1.00 90.00 172 ILE A C 1
ATOM 1430 O O . ILE A 1 172 ? 2.861 1.735 -2.051 1.00 90.00 172 ILE A O 1
ATOM 1434 N N . LEU A 1 173 ? 1.953 1.571 -4.095 1.00 91.00 173 LEU A N 1
ATOM 1435 C CA . LEU A 1 173 ? 0.659 2.116 -3.697 1.00 91.00 173 LEU A CA 1
ATOM 1436 C C . LEU A 1 173 ? -0.040 1.195 -2.699 1.00 91.00 173 LEU A C 1
ATOM 1438 O O . LEU A 1 173 ? -0.561 1.692 -1.702 1.00 91.00 173 LEU A O 1
ATOM 1442 N N . LEU A 1 174 ? 0.009 -0.123 -2.901 1.00 90.38 174 LEU A N 1
ATOM 1443 C CA . LEU A 1 174 ? -0.575 -1.083 -1.973 1.00 90.38 174 LEU A CA 1
ATOM 1444 C C . LEU A 1 174 ? 0.073 -1.019 -0.590 1.00 90.38 174 LEU A C 1
ATOM 1446 O O . LEU A 1 174 ? -0.649 -0.932 0.402 1.00 90.38 174 LEU A O 1
ATOM 1450 N N . ASN A 1 175 ? 1.405 -0.946 -0.520 1.00 89.38 175 ASN A N 1
ATOM 1451 C CA . ASN A 1 175 ? 2.127 -0.769 0.748 1.00 89.38 175 ASN A CA 1
ATOM 1452 C C . ASN A 1 175 ? 1.722 0.528 1.483 1.00 89.38 175 ASN A C 1
ATOM 1454 O O . ASN A 1 175 ? 1.955 0.680 2.680 1.00 89.38 175 ASN A O 1
ATOM 1458 N N . SER A 1 176 ? 1.111 1.488 0.778 1.00 92.12 176 SER A N 1
ATOM 1459 C CA . SER A 1 176 ? 0.564 2.724 1.356 1.00 92.12 176 SER A CA 1
ATOM 1460 C C . SER A 1 176 ? -0.909 2.602 1.762 1.00 92.12 176 SER A C 1
ATOM 1462 O O . SER A 1 176 ? -1.390 3.414 2.554 1.00 92.12 176 SER A O 1
ATOM 1464 N N . MET A 1 177 ? -1.643 1.613 1.244 1.00 91.94 177 MET A N 1
ATOM 1465 C CA . MET A 1 177 ? -3.071 1.450 1.523 1.00 91.94 177 MET A CA 1
ATOM 1466 C C . MET A 1 177 ? -3.328 0.975 2.950 1.00 91.94 177 MET A C 1
ATOM 1468 O O . MET A 1 177 ? -4.287 1.452 3.560 1.00 91.94 177 MET A O 1
ATOM 1472 N N . SER A 1 178 ? -2.474 0.115 3.521 1.00 90.62 178 SER A N 1
ATOM 1473 C CA . SER A 1 178 ? -2.663 -0.371 4.896 1.00 90.62 178 SER A CA 1
ATOM 1474 C C . SER A 1 178 ? -2.721 0.787 5.903 1.00 90.62 178 SER A C 1
ATOM 1476 O O . SER A 1 178 ? -3.718 0.886 6.629 1.00 90.62 178 SER A O 1
ATOM 1478 N N . PRO A 1 179 ? -1.759 1.738 5.920 1.00 91.62 179 PRO A N 1
ATOM 1479 C CA . PRO A 1 179 ? -1.867 2.908 6.784 1.00 91.62 179 PRO A CA 1
ATOM 1480 C C . PRO A 1 179 ? -3.059 3.808 6.477 1.00 91.62 179 PRO A C 1
ATOM 1482 O O . PRO A 1 179 ? -3.735 4.248 7.404 1.00 91.62 179 PRO A O 1
ATOM 1485 N N . ILE A 1 180 ? -3.362 4.055 5.199 1.00 93.06 180 ILE A N 1
ATOM 1486 C CA . ILE A 1 180 ? -4.487 4.914 4.799 1.00 93.06 180 ILE A CA 1
ATOM 1487 C C . ILE A 1 180 ? -5.815 4.345 5.313 1.00 93.06 180 ILE A C 1
ATOM 1489 O O . ILE A 1 180 ? -6.628 5.077 5.881 1.00 93.06 180 ILE A O 1
ATOM 1493 N N . ILE A 1 181 ? -6.042 3.041 5.157 1.00 92.44 181 ILE A N 1
ATOM 1494 C CA . ILE A 1 181 ? -7.254 2.369 5.638 1.00 92.44 181 ILE A CA 1
ATOM 1495 C C . ILE A 1 181 ? -7.314 2.435 7.168 1.00 92.44 181 ILE A C 1
ATOM 1497 O O . ILE A 1 181 ? -8.355 2.780 7.732 1.00 92.44 181 ILE A O 1
ATOM 1501 N N . LEU A 1 182 ? -6.201 2.175 7.856 1.00 90.00 182 LEU A N 1
ATOM 1502 C CA . LEU A 1 182 ? -6.152 2.236 9.317 1.00 90.00 182 LEU A CA 1
ATOM 1503 C C . LEU A 1 182 ? -6.433 3.645 9.852 1.00 90.00 182 LEU A C 1
ATOM 1505 O O . LEU A 1 182 ? -7.208 3.784 10.797 1.00 90.00 182 LEU A O 1
ATOM 1509 N N . PHE A 1 183 ? -5.884 4.689 9.227 1.00 90.00 183 PHE A N 1
ATOM 1510 C CA . PHE A 1 183 ? -6.149 6.074 9.619 1.00 90.00 183 PHE A CA 1
ATOM 1511 C C . PHE A 1 183 ? -7.600 6.496 9.385 1.00 90.00 183 PHE A C 1
ATOM 1513 O O . PHE A 1 183 ? -8.155 7.229 10.199 1.00 90.00 183 PHE A O 1
ATOM 1520 N N . ASN A 1 184 ? -8.237 6.029 8.310 1.00 89.44 184 ASN A N 1
ATOM 1521 C CA . ASN A 1 184 ? -9.614 6.414 8.000 1.00 89.44 184 ASN A CA 1
ATOM 1522 C C . ASN A 1 184 ? -10.651 5.682 8.862 1.00 89.44 184 ASN A C 1
ATOM 1524 O O . ASN A 1 184 ? -11.640 6.277 9.292 1.00 89.44 184 ASN A O 1
ATOM 1528 N N . PHE A 1 185 ? -10.444 4.391 9.129 1.00 87.38 185 PHE A N 1
ATOM 1529 C CA . PHE A 1 185 ? -11.459 3.557 9.778 1.00 87.38 185 PHE A CA 1
ATOM 1530 C C . PHE A 1 185 ? -11.243 3.365 11.284 1.00 87.38 185 PHE A C 1
ATOM 1532 O O . PHE A 1 185 ? -12.174 2.939 11.978 1.00 87.38 185 PHE A O 1
ATOM 1539 N N . ASN A 1 186 ? -10.053 3.667 11.815 1.00 86.69 186 ASN A N 1
ATOM 1540 C CA . ASN A 1 186 ? -9.768 3.562 13.241 1.00 86.69 186 ASN A CA 1
ATOM 1541 C C . ASN A 1 186 ? -9.655 4.949 13.891 1.00 86.69 186 ASN A C 1
ATOM 1543 O O . ASN A 1 186 ? -8.613 5.603 13.841 1.00 86.69 186 ASN A O 1
ATOM 1547 N N . LYS A 1 187 ? -10.742 5.373 14.549 1.00 86.88 187 LYS A N 1
ATOM 1548 C CA . LYS A 1 187 ? -10.817 6.671 15.236 1.00 86.88 187 LYS A CA 1
A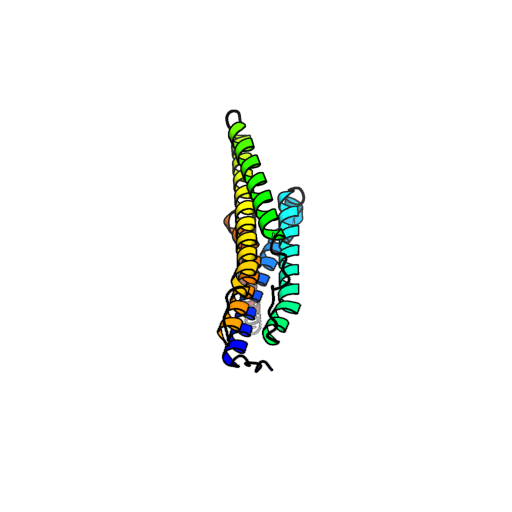TOM 1549 C C . LYS A 1 187 ? -9.734 6.843 16.299 1.00 86.88 187 LYS A C 1
ATOM 1551 O O . LYS A 1 187 ? -9.190 7.932 16.403 1.00 86.88 187 LYS A O 1
ATOM 1556 N N . GLU A 1 188 ? -9.379 5.786 17.030 1.00 86.75 188 GLU A N 1
ATOM 1557 C CA . GLU A 1 188 ? -8.351 5.857 18.077 1.00 86.75 188 GLU A CA 1
ATOM 1558 C C . GLU A 1 188 ? -6.971 6.163 17.475 1.00 86.75 188 GLU A C 1
ATOM 1560 O O . GLU A 1 188 ? -6.228 6.995 17.995 1.00 86.75 188 GLU A O 1
ATOM 1565 N N . ILE A 1 189 ? -6.642 5.541 16.336 1.00 86.12 189 ILE A N 1
ATOM 1566 C CA . ILE A 1 189 ? -5.393 5.813 15.607 1.00 86.12 189 ILE A CA 1
ATOM 1567 C C . ILE A 1 189 ? -5.425 7.230 15.016 1.00 86.12 189 ILE A C 1
ATOM 1569 O O . ILE A 1 189 ? -4.441 7.962 15.126 1.00 86.12 189 ILE A O 1
ATOM 1573 N N . ALA A 1 190 ? -6.553 7.646 14.435 1.00 88.12 190 ALA A N 1
ATOM 1574 C CA . ALA A 1 190 ? -6.724 8.988 13.877 1.00 88.12 190 ALA A CA 1
ATOM 1575 C C . ALA A 1 190 ? -6.609 10.091 14.945 1.00 88.12 190 ALA A C 1
ATOM 1577 O O . ALA A 1 190 ? -5.997 11.132 14.713 1.00 88.12 190 ALA A O 1
ATOM 1578 N N . GLU A 1 191 ? -7.171 9.871 16.132 1.00 88.56 191 GLU A N 1
ATOM 1579 C CA . GLU A 1 191 ? -7.033 10.766 17.283 1.00 88.56 191 GLU A CA 1
ATOM 1580 C C . GLU A 1 191 ? -5.593 10.784 17.804 1.00 88.56 191 GLU A C 1
ATOM 1582 O O . GLU A 1 191 ? -5.058 11.857 18.089 1.00 88.56 191 GLU A O 1
ATOM 1587 N N . GLY A 1 192 ? -4.923 9.627 17.842 1.00 86.12 192 GLY A N 1
ATOM 1588 C CA . GLY A 1 192 ? -3.495 9.529 18.141 1.00 86.12 192 GLY A CA 1
ATOM 1589 C C . GLY A 1 192 ? -2.630 10.345 17.173 1.00 86.12 192 GLY A C 1
ATOM 1590 O O . GLY A 1 192 ? -1.729 11.061 17.615 1.00 86.12 192 GLY A O 1
ATOM 1591 N N . LEU A 1 193 ? -2.947 10.302 15.874 1.00 86.62 193 LEU A N 1
ATOM 1592 C CA . LEU A 1 193 ? -2.306 11.118 14.840 1.00 86.62 193 LEU A CA 1
ATOM 1593 C C . LEU A 1 193 ? -2.552 12.614 15.072 1.00 86.62 193 LEU A C 1
ATOM 1595 O O . LEU A 1 193 ? -1.599 13.391 15.091 1.00 86.62 193 LEU A O 1
ATOM 1599 N N . LYS A 1 194 ? -3.811 13.019 15.293 1.00 88.62 194 LYS A N 1
ATOM 1600 C CA . LYS A 1 194 ? -4.168 14.420 15.578 1.00 88.62 194 LYS A CA 1
ATOM 1601 C C . LYS A 1 194 ? -3.428 14.951 16.798 1.00 88.62 194 LYS A C 1
ATOM 1603 O O . LYS A 1 194 ? -2.919 16.064 16.753 1.00 88.62 194 LYS A O 1
ATOM 1608 N N . LYS A 1 195 ? -3.325 14.145 17.857 1.00 88.56 195 LYS A N 1
ATOM 1609 C CA . LYS A 1 195 ? -2.577 14.501 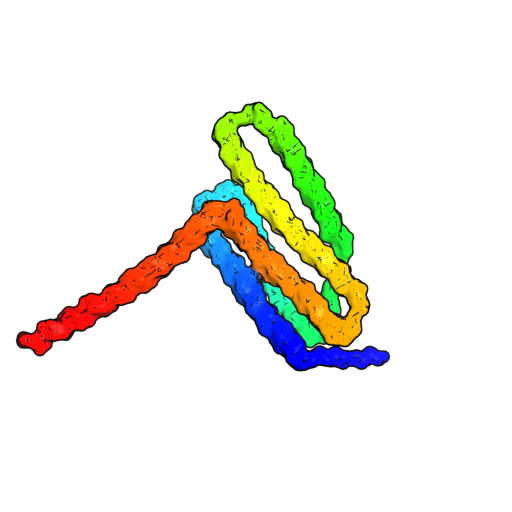19.063 1.00 88.56 195 LYS A CA 1
ATOM 1610 C C . LYS A 1 195 ? -1.083 14.638 18.777 1.00 88.56 195 LYS A C 1
ATOM 1612 O O . LYS A 1 195 ? -0.476 15.604 19.205 1.00 88.56 195 LYS A O 1
ATOM 1617 N N . LEU A 1 196 ? -0.487 13.718 18.019 1.00 83.81 196 LEU A N 1
ATOM 1618 C CA . LEU A 1 196 ? 0.927 13.802 17.638 1.00 83.81 196 LEU A CA 1
ATOM 1619 C C . LEU A 1 196 ? 1.251 15.039 16.792 1.00 83.81 196 LEU A C 1
ATOM 1621 O O . LEU A 1 196 ? 2.257 15.697 17.044 1.00 83.81 196 LEU A O 1
ATOM 1625 N N . ILE A 1 197 ? 0.401 15.365 15.819 1.00 86.31 197 ILE A N 1
ATOM 1626 C CA . ILE A 1 197 ? 0.556 16.569 14.996 1.00 86.31 197 ILE A CA 1
ATOM 1627 C C . ILE A 1 197 ? 0.334 17.826 15.849 1.00 86.31 197 ILE A C 1
ATOM 1629 O O . ILE A 1 197 ? 1.146 18.747 15.799 1.00 86.31 197 ILE A O 1
ATOM 1633 N N . GLY A 1 198 ? -0.731 17.848 16.655 1.00 87.00 198 GLY A N 1
ATOM 1634 C CA . GLY A 1 198 ? -1.081 18.972 17.523 1.00 87.00 198 GLY A CA 1
ATOM 1635 C C . GLY A 1 198 ? 0.000 19.280 18.557 1.00 87.00 198 GLY A C 1
ATOM 1636 O O . GLY A 1 198 ? 0.446 20.420 18.633 1.00 87.00 198 GLY A O 1
ATOM 1637 N N . ASP A 1 199 ? 0.478 18.265 19.285 1.00 79.31 199 ASP A N 1
ATOM 1638 C CA . ASP A 1 199 ? 1.525 18.399 20.307 1.00 79.31 199 ASP A CA 1
ATOM 1639 C C . ASP A 1 199 ? 2.830 18.959 19.700 1.00 79.31 199 ASP A C 1
ATOM 1641 O O . ASP A 1 199 ? 3.436 19.871 20.263 1.00 79.31 199 ASP A O 1
ATOM 1645 N N . ASN A 1 200 ? 3.247 18.457 18.528 1.00 76.31 200 ASN A N 1
ATOM 1646 C CA . ASN A 1 200 ? 4.482 18.893 17.864 1.00 76.31 200 ASN A CA 1
ATOM 1647 C C . ASN A 1 200 ? 4.395 20.329 17.331 1.00 76.31 200 ASN A C 1
ATOM 1649 O O . ASN A 1 200 ? 5.367 21.078 17.425 1.00 76.31 200 ASN A O 1
ATOM 1653 N N . ILE A 1 201 ? 3.247 20.727 16.773 1.00 78.19 201 ILE A N 1
ATOM 1654 C CA . ILE A 1 201 ? 3.042 22.106 16.312 1.00 78.19 201 ILE A CA 1
ATOM 1655 C C . ILE A 1 201 ? 3.052 23.056 17.514 1.00 78.19 201 ILE A C 1
ATOM 1657 O O . ILE A 1 201 ? 3.756 24.066 17.483 1.00 78.19 201 ILE A O 1
ATOM 1661 N N . LEU A 1 202 ? 2.343 22.713 18.595 1.00 68.06 202 LEU A N 1
ATOM 1662 C CA . LEU A 1 202 ? 2.257 23.558 19.789 1.00 68.06 202 LEU A CA 1
ATOM 1663 C C . LEU A 1 202 ? 3.625 23.754 20.459 1.00 68.06 202 LEU A C 1
ATOM 1665 O O . LEU A 1 202 ? 3.987 24.879 20.806 1.00 68.06 202 LEU A O 1
ATOM 1669 N N . GLN A 1 203 ? 4.415 22.681 20.591 1.00 69.88 203 GLN A N 1
ATOM 1670 C CA . GLN A 1 203 ? 5.766 22.768 21.147 1.00 69.88 203 GLN A CA 1
ATOM 1671 C C . GLN A 1 203 ? 6.668 23.673 20.305 1.00 69.88 203 GLN A C 1
ATOM 1673 O O . GLN A 1 203 ? 7.355 24.534 20.858 1.00 69.88 203 GLN A O 1
ATOM 1678 N N . ARG A 1 204 ? 6.611 23.549 18.972 1.00 71.31 204 ARG A N 1
ATOM 1679 C CA . ARG A 1 204 ? 7.442 24.344 18.058 1.00 71.31 204 ARG A CA 1
ATOM 1680 C C . ARG A 1 204 ? 7.101 25.836 18.091 1.00 71.31 204 ARG A C 1
ATOM 1682 O O . ARG A 1 204 ? 8.004 26.657 17.969 1.00 71.31 204 ARG A O 1
ATOM 1689 N N . PHE A 1 205 ? 5.834 26.194 18.309 1.00 67.12 205 PHE A N 1
ATOM 1690 C CA . PHE A 1 205 ? 5.441 27.591 18.522 1.00 67.12 205 PHE A CA 1
ATOM 1691 C C . PHE A 1 205 ? 5.896 28.119 19.888 1.00 67.12 205 PHE A C 1
ATOM 1693 O O . PHE A 1 205 ? 6.424 29.224 19.959 1.00 67.12 205 PHE A O 1
ATOM 1700 N N . SER A 1 206 ? 5.784 27.326 20.959 1.00 65.75 206 SER A N 1
ATOM 1701 C CA . SER A 1 206 ? 6.187 27.763 22.307 1.00 65.75 206 SER A CA 1
ATOM 1702 C C . SER A 1 206 ? 7.694 28.030 22.454 1.00 65.75 206 SER A C 1
ATOM 1704 O O . SER A 1 206 ? 8.089 28.955 23.163 1.00 65.75 206 SER A O 1
ATOM 1706 N N . SER A 1 207 ? 8.546 27.288 21.735 1.00 60.41 207 SER A N 1
ATOM 1707 C CA . SER A 1 207 ? 9.998 27.513 21.732 1.00 60.41 207 SER A CA 1
ATOM 1708 C C . SER A 1 207 ? 10.425 28.779 20.983 1.00 60.41 207 SER A C 1
ATOM 1710 O O . SER A 1 207 ? 11.477 29.333 21.288 1.00 60.41 207 SER A O 1
ATOM 1712 N N . VAL A 1 208 ? 9.629 29.261 20.021 1.00 66.38 208 VAL A N 1
ATOM 1713 C CA . VAL A 1 208 ? 9.941 30.493 19.272 1.00 66.38 208 VAL A CA 1
ATOM 1714 C C . VAL A 1 208 ? 9.631 31.737 20.112 1.00 66.38 208 VAL A C 1
ATOM 1716 O O . VAL A 1 208 ? 10.373 32.715 20.059 1.00 66.38 208 VAL A O 1
ATOM 1719 N N . THR A 1 209 ? 8.599 31.694 20.957 1.00 56.47 209 THR A N 1
ATOM 1720 C CA . THR A 1 209 ? 8.205 32.842 21.790 1.00 56.47 209 THR A CA 1
ATOM 1721 C C . THR A 1 209 ? 9.200 33.134 22.921 1.00 56.47 209 THR A C 1
ATOM 1723 O O . THR A 1 209 ? 9.388 34.291 23.287 1.00 56.47 209 THR A O 1
ATOM 1726 N N . HIS A 1 210 ? 9.896 32.118 23.445 1.00 51.62 210 HIS A N 1
ATOM 1727 C CA . HIS A 1 210 ? 10.847 32.289 24.555 1.00 51.62 210 HIS A CA 1
ATOM 1728 C C . HIS A 1 210 ? 12.198 32.912 24.155 1.00 51.62 210 HIS A C 1
ATOM 1730 O O . HIS A 1 210 ? 12.905 33.435 25.016 1.00 51.62 210 HIS A O 1
ATOM 1736 N N . VAL A 1 211 ? 12.559 32.905 22.867 1.00 55.25 211 VAL A N 1
ATOM 1737 C CA . VAL A 1 211 ? 13.800 33.542 22.384 1.00 55.25 211 VAL A CA 1
ATOM 1738 C C . VAL A 1 211 ? 13.655 35.068 22.337 1.00 55.25 211 VAL A C 1
ATOM 1740 O O . VAL A 1 211 ? 14.622 35.787 22.577 1.00 55.25 211 VAL A O 1
ATOM 1743 N N . HIS A 1 212 ? 12.439 35.588 22.140 1.00 51.41 212 HIS A N 1
ATOM 1744 C CA . HIS A 1 212 ? 12.218 37.035 22.085 1.00 51.41 212 HIS A CA 1
ATOM 1745 C C . HIS A 1 212 ? 12.211 37.724 23.457 1.00 51.41 212 HIS A C 1
ATOM 1747 O O . HIS A 1 212 ? 12.509 38.914 23.530 1.00 51.41 212 HIS A O 1
ATOM 1753 N N . SER A 1 213 ? 11.945 36.996 24.547 1.00 52.59 213 SER A N 1
ATOM 1754 C CA . SER A 1 213 ? 11.932 37.569 25.899 1.00 52.59 213 SER A CA 1
ATOM 1755 C C . SER A 1 213 ? 13.313 37.659 26.558 1.00 52.59 213 SER A C 1
ATOM 1757 O O . SER A 1 213 ? 13.449 38.349 27.559 1.00 52.59 213 SER A O 1
ATOM 1759 N N . ILE A 1 214 ? 14.341 36.979 26.033 1.00 53.31 214 ILE A N 1
ATOM 1760 C CA . ILE A 1 214 ? 15.698 37.011 26.618 1.00 53.31 214 ILE A CA 1
ATOM 1761 C C . ILE A 1 214 ? 16.530 38.171 26.045 1.00 53.31 214 ILE A C 1
ATOM 1763 O O . ILE A 1 214 ? 17.376 38.727 26.740 1.00 53.31 214 ILE A O 1
ATOM 1767 N N . GLN A 1 215 ? 16.253 38.613 24.814 1.00 48.16 215 GLN A N 1
ATOM 1768 C CA . GLN A 1 215 ? 17.025 39.685 24.173 1.00 48.16 215 GLN A CA 1
ATOM 1769 C C . GLN A 1 215 ? 16.585 41.105 24.578 1.00 48.16 215 GLN A C 1
ATOM 1771 O O . GLN A 1 215 ? 17.316 42.064 24.340 1.00 48.16 215 GLN A O 1
ATOM 1776 N N . GLN A 1 216 ? 15.431 41.261 25.236 1.00 50.78 216 GLN A N 1
ATOM 1777 C CA . GLN A 1 216 ? 15.013 42.551 25.802 1.00 50.78 216 GLN A CA 1
ATOM 1778 C C . GLN A 1 216 ? 15.653 42.853 27.164 1.00 50.78 216 GLN A C 1
ATOM 1780 O O . GLN A 1 216 ? 15.815 44.022 27.507 1.00 50.78 216 GLN A O 1
ATOM 1785 N N . THR A 1 217 ? 16.097 41.843 27.915 1.00 51.50 217 THR A N 1
ATOM 1786 C CA . THR A 1 217 ? 16.667 42.055 29.256 1.00 51.50 217 THR A CA 1
ATOM 1787 C C . THR A 1 217 ? 18.131 42.508 29.227 1.00 51.50 217 THR A C 1
ATOM 1789 O O . THR A 1 217 ? 18.600 43.096 30.195 1.00 51.50 217 THR A O 1
ATOM 1792 N N . SER A 1 218 ? 18.858 42.309 28.120 1.00 50.19 218 SER A N 1
ATOM 1793 C CA . SER A 1 218 ? 20.258 42.748 27.989 1.00 50.19 218 SER A CA 1
ATOM 1794 C C . SER A 1 218 ? 20.436 44.147 27.385 1.00 50.19 218 SER A C 1
ATOM 1796 O O . SER A 1 218 ? 21.559 44.637 27.341 1.00 50.19 218 SER A O 1
ATOM 1798 N N . MET A 1 219 ? 19.367 44.808 26.918 1.00 51.31 219 MET A N 1
ATOM 1799 C CA . MET A 1 219 ? 19.447 46.206 26.453 1.00 51.31 219 MET A CA 1
ATOM 1800 C C . MET A 1 219 ? 19.106 47.236 27.539 1.00 51.31 219 MET A C 1
ATOM 1802 O O . MET A 1 219 ? 19.469 48.398 27.394 1.00 51.31 219 MET A O 1
ATOM 1806 N N . GLN A 1 220 ? 18.473 46.833 28.646 1.00 51.22 220 GLN A N 1
ATOM 1807 C CA . GLN A 1 220 ? 18.176 47.748 29.758 1.00 51.22 220 GLN A CA 1
ATOM 1808 C C . GLN A 1 220 ? 19.316 47.899 30.777 1.00 51.22 220 GLN A C 1
ATOM 1810 O O . GLN A 1 220 ? 19.303 48.852 31.547 1.00 51.22 220 GLN A O 1
ATOM 1815 N N . SER A 1 221 ? 20.336 47.033 30.768 1.00 51.75 221 SER A N 1
ATOM 1816 C CA . SER A 1 221 ? 21.483 47.150 31.685 1.00 51.75 221 SER A CA 1
ATOM 1817 C C . SER A 1 221 ? 22.648 47.990 31.141 1.00 51.75 221 SER A C 1
ATOM 1819 O O . SER A 1 221 ? 23.714 47.987 31.742 1.00 51.75 221 SER A O 1
ATOM 1821 N N . ALA A 1 222 ? 22.482 48.674 30.003 1.00 53.59 222 ALA A N 1
ATOM 1822 C CA . ALA A 1 222 ? 23.508 49.545 29.413 1.00 53.59 222 ALA A CA 1
ATOM 1823 C C . ALA A 1 222 ? 23.153 51.047 29.484 1.00 53.59 222 ALA A C 1
ATOM 1825 O O . ALA A 1 222 ? 23.817 51.863 28.851 1.00 53.59 222 ALA A O 1
ATOM 1826 N N . GLN A 1 223 ? 22.098 51.414 30.223 1.00 49.19 223 GLN A N 1
ATOM 1827 C CA . GLN A 1 223 ? 21.669 52.809 30.421 1.00 49.19 223 GLN A CA 1
ATOM 1828 C C . GLN A 1 223 ? 21.774 53.299 31.875 1.00 49.19 223 GLN A C 1
ATOM 1830 O O . GLN A 1 223 ? 21.218 54.345 32.204 1.00 49.19 223 GLN A O 1
ATOM 1835 N N . HIS A 1 224 ? 22.513 52.587 32.726 1.00 51.16 224 HIS A N 1
ATOM 1836 C CA . HIS A 1 224 ? 22.901 53.069 34.051 1.00 51.16 224 HIS A CA 1
ATOM 1837 C C . HIS A 1 224 ? 24.411 52.991 34.233 1.00 51.16 224 HIS A C 1
ATOM 1839 O O . HIS A 1 224 ? 24.988 51.955 33.836 1.00 51.16 224 HIS A O 1
#

Foldseek 3Di:
DPDPQQADPVLLVVLVVLLVVLLVLLVVLLVLLVVLCVVCVVVPVVPPLSVVLVVLSVVLVVLSVCCVVPLSVCLNVVDDPLPPPDLVVLVVVLVVVVVVLVVVVVVCVVPVPDDDPVVVVVVVVVVLSSVLVVVLSVLVSVLSVLSNPLSVPDDDHNVSSVSSSVSSSSSSVSSNVNSVSCCVSPPSSVVSSVCVVVVVVVVVVVVVVVVVVVVVVVVVVVPD

Organism: NCBI:txid298350

Radius of gyration: 24.8 Å; chains: 1; bounding box: 54×73×66 Å

Sequence (224 aa):
MTNKEEAFPFVRIFGAFSYLILTITSLTMNILLALILLKGWKQFRKNVFYRIVWQLIFADLFAQIVQLFVAVPTTFVGQKWGYYASTYLPAAMLLAYFAIYIRVRYFVNTNLFQMSSIEKERKKREKSVLLQAFLICGFLELQDLAFIYIPKIPVEGQWSYLLTFTINWSGILLNSMSPIILFNFNKEIAEGLKKLIGDNILQRFSSVTHVHSIQQTSMQSAQH